Protein AF-A0A8B8CNC5-F1 (afdb_monomer_lite)

InterPro domains:
  IPR049109 Target of Nesh-SH3/FNDC1, C-terminal domain [PF21731] (2-105)
  IPR049109 Target of Nesh-SH3/FNDC1, C-terminal domain [PF21731] (120-248)

Foldseek 3Di:
DADPAQQFGDKDWQDLDQQKIFIFTDNDPPDDTFHEWEAADQCLLVLVVVPFHSVQKDFDQCLCVDDWDWGWYDHDRPDHTDTDTHGHPRNTGTTPMIGRVGGDDADDDDPQLPDVVRFWEQDDAAEDPQFAPADQFGKTKHADPAQQFGIWIWGPSDFQKTAIFTGNDRRHYTYHEFELAPQECLLVLVVLPFHSVQKDGDADLQPFDWDWGWYDHHHPDHIDIGIEGNPPDSGTYGNMMGRVGTPVHPGDYHD

Structure (mmCIF, N/CA/C/O backbone):
data_AF-A0A8B8CNC5-F1
#
_entry.id   AF-A0A8B8CNC5-F1
#
loop_
_atom_site.group_PDB
_atom_site.id
_atom_site.type_symbol
_atom_site.label_atom_id
_atom_site.label_alt_id
_atom_site.label_comp_id
_atom_site.label_asym_id
_atom_site.label_entity_id
_atom_site.label_seq_id
_atom_site.pdbx_PDB_ins_code
_atom_site.Cartn_x
_atom_site.Cartn_y
_atom_site.Cartn_z
_atom_site.occupancy
_atom_site.B_iso_or_equiv
_atom_site.auth_seq_id
_atom_site.auth_comp_id
_atom_site.auth_asym_id
_atom_site.auth_atom_id
_atom_site.pdbx_PDB_model_num
ATOM 1 N N . MET A 1 1 ? 7.746 -14.366 -10.114 1.00 81.44 1 MET A N 1
ATOM 2 C CA . MET A 1 1 ? 8.108 -15.193 -11.298 1.00 81.44 1 MET A CA 1
ATOM 3 C C . MET A 1 1 ? 9.634 -15.259 -11.383 1.00 81.44 1 MET A C 1
ATOM 5 O O . MET A 1 1 ? 10.287 -14.434 -10.748 1.00 81.44 1 MET A O 1
ATOM 9 N N . ARG A 1 2 ? 10.218 -16.256 -12.059 1.00 89.94 2 ARG A N 1
ATOM 10 C CA . ARG A 1 2 ? 11.675 -16.317 -12.262 1.00 89.94 2 ARG A CA 1
ATOM 11 C C . ARG A 1 2 ? 12.020 -15.601 -13.563 1.00 89.94 2 ARG A C 1
ATOM 13 O O . ARG A 1 2 ? 11.346 -15.835 -14.562 1.00 89.94 2 ARG A O 1
ATOM 20 N N . THR A 1 3 ? 13.018 -14.733 -13.542 1.00 92.50 3 THR A N 1
ATOM 21 C CA . THR A 1 3 ? 13.506 -14.065 -14.750 1.00 92.50 3 THR A CA 1
ATOM 22 C C . THR A 1 3 ? 14.587 -14.922 -15.422 1.00 92.50 3 THR A C 1
ATOM 24 O O . THR A 1 3 ? 15.038 -15.932 -14.872 1.00 92.50 3 THR A O 1
ATOM 27 N N . ARG A 1 4 ? 15.011 -14.508 -16.620 1.00 92.88 4 ARG A N 1
ATOM 28 C CA . ARG A 1 4 ? 16.193 -15.057 -17.304 1.00 92.88 4 ARG A CA 1
ATOM 29 C C . ARG A 1 4 ? 17.513 -14.414 -16.857 1.00 92.88 4 ARG A C 1
ATOM 31 O O . ARG A 1 4 ? 18.564 -14.879 -17.280 1.00 92.88 4 ARG A O 1
ATOM 38 N N . PHE A 1 5 ? 17.449 -13.356 -16.050 1.00 94.81 5 PHE A N 1
ATOM 39 C CA . PHE A 1 5 ? 18.589 -12.518 -15.684 1.00 94.81 5 PHE A CA 1
ATOM 40 C C . PHE A 1 5 ? 19.267 -13.063 -14.433 1.00 94.81 5 PHE A C 1
ATOM 42 O O . PHE A 1 5 ? 18.621 -13.310 -13.411 1.00 94.81 5 PHE A O 1
ATOM 49 N N . THR A 1 6 ? 20.575 -13.265 -14.511 1.00 94.00 6 THR A N 1
ATOM 50 C CA . THR A 1 6 ? 21.369 -13.831 -13.418 1.00 94.00 6 THR A CA 1
ATOM 51 C C . THR A 1 6 ? 21.545 -12.849 -12.268 1.00 94.00 6 THR A C 1
ATOM 53 O O . THR A 1 6 ? 21.573 -13.280 -11.114 1.00 94.00 6 THR A O 1
ATOM 56 N N . SER A 1 7 ? 21.596 -11.544 -12.550 1.00 93.69 7 SER A N 1
ATOM 57 C CA . SER A 1 7 ? 21.716 -10.516 -11.512 1.00 93.69 7 SER A CA 1
ATOM 58 C C . SER A 1 7 ? 20.398 -10.233 -10.784 1.00 93.69 7 SER A C 1
ATOM 60 O O . SER A 1 7 ? 20.410 -9.801 -9.633 1.00 93.69 7 SER A O 1
ATOM 62 N N . ALA A 1 8 ? 19.263 -10.520 -11.427 1.00 94.25 8 ALA A N 1
ATOM 63 C CA . ALA A 1 8 ? 17.917 -10.250 -10.927 1.00 94.25 8 ALA A CA 1
ATOM 64 C C . ALA A 1 8 ? 16.957 -11.435 -11.173 1.00 94.25 8 ALA A C 1
ATOM 66 O O . ALA A 1 8 ? 15.970 -11.294 -11.901 1.00 94.25 8 ALA A O 1
ATOM 67 N N . PRO A 1 9 ? 17.215 -12.617 -10.584 1.00 95.69 9 PRO A N 1
ATOM 68 C CA . PRO A 1 9 ? 16.530 -13.871 -10.909 1.00 95.69 9 PRO A CA 1
ATOM 69 C C . PRO A 1 9 ? 15.046 -13.912 -10.535 1.00 95.69 9 PRO A C 1
ATOM 71 O O . PRO A 1 9 ? 14.329 -14.796 -11.011 1.00 95.69 9 PRO A O 1
ATOM 74 N N . PHE A 1 10 ? 14.561 -13.005 -9.687 1.00 96.56 10 PHE A N 1
ATOM 75 C CA . PHE A 1 10 ? 13.168 -12.975 -9.255 1.00 96.56 10 PHE A CA 1
ATOM 76 C C . PHE A 1 10 ? 12.518 -11.637 -9.577 1.00 96.56 10 PHE A C 1
ATOM 78 O O . PHE A 1 10 ? 13.074 -10.581 -9.294 1.00 96.56 10 PHE A O 1
ATOM 85 N N . VAL A 1 11 ? 11.296 -11.704 -10.099 1.00 95.50 11 VAL A N 1
ATOM 86 C CA . VAL A 1 11 ? 10.403 -10.552 -10.238 1.00 95.50 11 VAL A CA 1
ATOM 87 C C . VAL A 1 11 ? 9.282 -10.640 -9.209 1.00 95.50 11 VAL A C 1
ATOM 89 O O . VAL A 1 11 ? 8.647 -11.695 -9.043 1.00 95.50 11 VAL A O 1
ATOM 92 N N . GLY A 1 12 ? 9.062 -9.520 -8.531 1.00 93.19 12 GLY A N 1
ATOM 93 C CA . GLY A 1 12 ? 7.955 -9.269 -7.620 1.00 93.19 12 GLY A CA 1
ATOM 94 C C . GLY A 1 12 ? 7.133 -8.085 -8.116 1.00 93.19 12 GLY A C 1
ATOM 95 O O . GLY A 1 12 ? 7.650 -7.202 -8.799 1.00 93.19 12 GLY A O 1
ATOM 96 N N . VAL A 1 13 ? 5.847 -8.067 -7.780 1.00 92.19 13 VAL A N 1
ATOM 97 C CA . VAL A 1 13 ? 4.977 -6.928 -8.072 1.00 92.19 13 VAL A CA 1
ATOM 98 C C . VAL A 1 13 ? 4.164 -6.548 -6.848 1.00 92.19 13 VAL A C 1
ATOM 100 O O . VAL A 1 13 ? 3.784 -7.411 -6.060 1.00 92.19 13 VAL A O 1
ATOM 103 N N . VAL A 1 14 ? 3.871 -5.259 -6.720 1.00 89.00 14 VAL A N 1
ATOM 104 C CA . VAL A 1 14 ? 2.841 -4.753 -5.808 1.00 89.00 14 VAL A CA 1
ATOM 105 C C . VAL A 1 14 ? 1.678 -4.294 -6.667 1.00 89.00 14 VAL A C 1
ATOM 107 O O . VAL A 1 14 ? 1.844 -3.428 -7.527 1.00 89.00 14 VAL A O 1
ATOM 110 N N . LEU A 1 15 ? 0.511 -4.905 -6.475 1.00 88.00 15 LEU A N 1
ATOM 111 C CA . LEU A 1 15 ? -0.658 -4.602 -7.292 1.00 88.00 15 LEU A CA 1
ATOM 112 C C . LEU A 1 15 ? -1.276 -3.281 -6.838 1.00 88.00 15 LEU A C 1
ATOM 114 O O . LEU A 1 15 ? -1.446 -3.064 -5.647 1.00 88.00 15 LEU A O 1
ATOM 118 N N . CYS A 1 16 ? -1.645 -2.410 -7.770 1.00 83.44 16 CYS A N 1
ATOM 119 C CA . CYS A 1 16 ? -2.633 -1.345 -7.551 1.00 83.44 16 CYS A CA 1
ATOM 120 C C . CYS A 1 16 ? -4.025 -1.832 -7.995 1.00 83.44 16 CYS A C 1
ATOM 122 O O . CYS A 1 16 ? -5.045 -1.471 -7.413 1.00 83.44 16 CYS A O 1
ATOM 124 N N . SER A 1 17 ? -4.042 -2.665 -9.037 1.00 82.69 17 SER A N 1
ATOM 125 C CA . SER A 1 17 ? -5.163 -3.438 -9.566 1.00 82.69 17 SER A CA 1
ATOM 126 C C . SER A 1 17 ? -4.604 -4.671 -10.310 1.00 82.69 17 SER A C 1
ATOM 128 O O . SER A 1 17 ? -3.385 -4.796 -10.455 1.00 82.69 17 SER A O 1
ATOM 130 N N . PRO A 1 18 ? -5.447 -5.572 -10.845 1.00 86.50 18 PRO A N 1
ATOM 131 C CA . PRO A 1 18 ? -4.968 -6.672 -11.688 1.00 86.50 18 PRO A CA 1
ATOM 132 C C . PRO A 1 18 ? -4.236 -6.221 -12.967 1.00 86.50 18 PRO A C 1
ATOM 134 O O . PRO A 1 18 ? -3.394 -6.956 -13.476 1.00 86.50 18 PRO A O 1
ATOM 137 N N . THR A 1 19 ? -4.540 -5.024 -13.492 1.00 91.50 19 THR A N 1
ATOM 138 C CA . THR A 1 19 ? -3.905 -4.438 -14.692 1.00 91.50 19 THR A CA 1
ATOM 139 C C . THR A 1 19 ? -2.720 -3.533 -14.382 1.00 91.50 19 THR A C 1
ATOM 141 O O . THR A 1 19 ? -1.880 -3.343 -15.256 1.00 91.50 19 THR A O 1
ATOM 144 N N . ARG A 1 20 ? -2.687 -2.932 -13.188 1.00 92.38 20 ARG A N 1
ATOM 145 C CA . ARG A 1 20 ? -1.759 -1.862 -12.820 1.00 92.38 20 ARG A CA 1
ATOM 146 C C . ARG A 1 20 ? -0.970 -2.255 -11.594 1.00 92.38 20 ARG A C 1
ATOM 148 O O . ARG A 1 20 ? -1.552 -2.536 -10.549 1.00 92.38 20 ARG A O 1
ATOM 155 N N . TYR A 1 21 ? 0.345 -2.222 -11.693 1.00 93.19 21 TYR A N 1
ATOM 156 C CA . TYR A 1 21 ? 1.213 -2.684 -10.621 1.00 93.19 21 TYR A CA 1
ATOM 157 C C . TYR A 1 21 ? 2.588 -2.036 -10.696 1.00 93.19 21 TYR A C 1
ATOM 159 O O . TYR A 1 21 ? 3.037 -1.574 -11.743 1.00 93.19 21 TYR A O 1
ATOM 167 N N . LYS A 1 22 ? 3.277 -2.015 -9.562 1.00 94.06 22 LYS A N 1
ATOM 168 C CA . LYS A 1 22 ? 4.682 -1.635 -9.482 1.00 94.06 22 LYS A CA 1
ATOM 169 C C . LYS A 1 22 ? 5.547 -2.888 -9.589 1.00 94.06 22 LYS A C 1
ATOM 171 O O . LYS A 1 22 ? 5.262 -3.879 -8.919 1.00 94.06 22 LYS A O 1
ATOM 176 N N . ILE A 1 23 ? 6.584 -2.840 -10.422 1.00 95.50 23 ILE A N 1
ATOM 177 C CA . ILE A 1 23 ? 7.512 -3.953 -10.664 1.00 95.50 23 ILE A CA 1
ATOM 178 C C . ILE A 1 23 ? 8.764 -3.780 -9.801 1.00 95.50 23 ILE A C 1
ATOM 180 O O . ILE A 1 23 ? 9.298 -2.676 -9.682 1.00 95.50 23 ILE A O 1
ATOM 184 N N . PHE A 1 24 ? 9.229 -4.887 -9.227 1.00 96.25 24 PHE A N 1
ATOM 185 C CA . PHE A 1 24 ? 10.448 -4.972 -8.437 1.00 96.25 24 PHE A CA 1
ATOM 186 C C . PHE A 1 24 ? 11.254 -6.216 -8.810 1.00 96.25 24 PHE A C 1
ATOM 188 O O . PHE A 1 24 ? 10.704 -7.230 -9.249 1.00 96.25 24 PHE A O 1
ATOM 195 N N . LEU A 1 25 ? 12.558 -6.162 -8.561 1.00 97.38 25 LEU A N 1
ATOM 196 C CA . LEU A 1 25 ? 13.487 -7.259 -8.812 1.00 97.38 25 LEU A CA 1
ATOM 197 C C . LEU A 1 25 ? 14.212 -7.678 -7.533 1.00 97.38 25 LEU A C 1
ATOM 199 O O . LEU A 1 25 ? 14.431 -6.873 -6.628 1.00 97.38 25 LEU A O 1
ATOM 203 N N . GLY A 1 26 ? 14.571 -8.956 -7.446 1.00 96.00 26 GLY A N 1
ATOM 204 C CA . GLY A 1 26 ? 15.201 -9.542 -6.269 1.00 96.00 26 GLY A CA 1
ATOM 205 C C . GLY A 1 26 ? 16.246 -10.595 -6.622 1.00 96.00 26 GLY A C 1
ATOM 206 O O . GLY A 1 26 ? 16.077 -11.377 -7.560 1.00 96.00 26 GLY A O 1
ATOM 207 N N . ALA A 1 27 ? 17.314 -10.637 -5.822 1.00 94.38 27 ALA A N 1
ATOM 208 C CA . ALA A 1 27 ? 18.374 -11.643 -5.918 1.00 94.38 27 ALA A CA 1
ATOM 209 C C . ALA A 1 27 ? 17.963 -12.997 -5.310 1.00 94.38 27 ALA A C 1
ATOM 211 O O . ALA A 1 27 ? 18.434 -14.051 -5.733 1.00 94.38 27 ALA A O 1
ATOM 212 N N . ASN A 1 28 ? 17.066 -12.984 -4.321 1.00 91.56 28 ASN A N 1
ATOM 213 C CA . ASN A 1 28 ? 16.462 -14.170 -3.717 1.00 91.56 28 ASN A CA 1
ATOM 214 C C . ASN A 1 28 ? 15.018 -13.859 -3.266 1.00 91.56 28 ASN A C 1
ATOM 216 O O . ASN A 1 28 ? 14.579 -12.712 -3.322 1.00 91.56 28 ASN A O 1
ATOM 220 N N . LEU A 1 29 ? 14.284 -14.878 -2.813 1.00 88.62 29 LEU A N 1
ATOM 221 C CA . LEU A 1 29 ? 12.892 -14.733 -2.364 1.00 88.62 29 LEU A CA 1
ATOM 222 C C . LEU A 1 29 ? 12.738 -14.142 -0.951 1.00 88.62 29 LEU A C 1
ATOM 224 O O . LEU A 1 29 ? 11.621 -13.837 -0.550 1.00 88.62 29 LEU A O 1
ATOM 228 N N . THR A 1 30 ? 13.822 -14.026 -0.183 1.00 85.88 30 THR A N 1
ATOM 229 C CA . THR A 1 30 ? 13.785 -13.626 1.236 1.00 85.88 30 THR A CA 1
ATOM 230 C C . THR A 1 30 ? 14.261 -12.198 1.481 1.00 85.88 30 THR A C 1
ATOM 232 O O . THR A 1 30 ? 13.989 -11.635 2.535 1.00 85.88 30 THR A O 1
ATOM 235 N N . ASN A 1 31 ? 15.001 -11.621 0.541 1.00 84.44 31 ASN A N 1
ATOM 236 C CA . ASN A 1 31 ? 15.540 -10.276 0.629 1.00 84.44 31 ASN A CA 1
ATOM 237 C C . ASN A 1 31 ? 14.512 -9.265 0.130 1.00 84.44 31 ASN A C 1
ATOM 239 O O . ASN A 1 31 ? 13.593 -9.585 -0.624 1.00 84.44 31 ASN A O 1
ATOM 243 N N . THR A 1 32 ? 14.731 -8.009 0.503 1.00 89.06 32 THR A N 1
ATOM 244 C CA . THR A 1 32 ? 13.982 -6.880 -0.036 1.00 89.06 32 THR A CA 1
ATOM 245 C C . THR A 1 32 ? 14.141 -6.814 -1.551 1.00 89.06 32 THR A C 1
ATOM 247 O O . THR A 1 32 ? 15.256 -6.757 -2.075 1.00 89.06 32 THR A O 1
ATOM 250 N N . PHE A 1 33 ? 13.010 -6.801 -2.250 1.00 95.00 33 PHE A N 1
ATOM 251 C CA . PHE A 1 33 ? 12.973 -6.535 -3.678 1.00 95.00 33 PHE A CA 1
ATOM 252 C C . PHE A 1 33 ? 13.175 -5.036 -3.906 1.00 95.00 33 PHE A C 1
ATOM 254 O O . PHE A 1 33 ? 12.616 -4.207 -3.188 1.00 95.00 33 PHE A O 1
ATOM 261 N N . LEU A 1 34 ? 13.989 -4.688 -4.896 1.00 96.38 34 LEU A N 1
ATOM 262 C CA . LEU A 1 34 ? 14.345 -3.308 -5.200 1.00 96.38 34 LEU A CA 1
ATOM 263 C C . LEU A 1 34 ? 13.597 -2.817 -6.437 1.00 96.38 34 LEU A C 1
ATOM 265 O O . LEU A 1 34 ? 13.184 -3.600 -7.295 1.00 96.38 34 LEU A O 1
ATOM 269 N N . ASN A 1 35 ? 13.426 -1.500 -6.510 1.00 95.75 35 ASN A N 1
ATOM 270 C CA . ASN A 1 35 ? 12.806 -0.835 -7.651 1.00 95.75 35 ASN A CA 1
ATOM 271 C C . ASN A 1 35 ? 13.620 -1.045 -8.933 1.00 95.75 35 ASN A C 1
ATOM 273 O O . ASN A 1 35 ? 14.806 -1.373 -8.879 1.00 95.75 35 ASN A O 1
ATOM 277 N N . VAL A 1 36 ? 12.966 -0.820 -10.072 1.00 96.12 36 VAL A N 1
ATOM 278 C CA . VAL A 1 36 ? 13.579 -0.878 -11.402 1.00 96.12 36 VAL A CA 1
ATOM 279 C C . VAL A 1 36 ? 13.764 0.526 -11.982 1.00 96.12 36 VAL A C 1
ATOM 281 O O . VAL A 1 36 ? 12.878 1.370 -11.824 1.00 96.12 36 VAL A O 1
ATOM 284 N N . GLY A 1 37 ? 14.914 0.779 -12.610 1.00 95.44 37 GLY A N 1
ATOM 285 C CA . GLY A 1 37 ? 15.261 2.052 -13.245 1.00 95.44 37 GLY A CA 1
ATOM 286 C C . GLY A 1 37 ? 15.733 1.865 -14.686 1.00 95.44 37 GLY A C 1
ATOM 287 O O . GLY A 1 37 ? 16.587 1.024 -14.947 1.00 95.44 37 GLY A O 1
ATOM 288 N N . ASP A 1 38 ? 15.165 2.630 -15.611 1.00 94.75 38 ASP A N 1
ATOM 289 C CA . ASP A 1 38 ? 15.425 2.519 -17.050 1.00 94.75 38 ASP A CA 1
ATOM 290 C C . ASP A 1 38 ? 16.305 3.674 -17.562 1.00 94.75 38 ASP A C 1
ATOM 292 O O . ASP A 1 38 ? 16.134 4.815 -17.123 1.00 94.75 38 ASP A O 1
ATOM 296 N N . GLY A 1 39 ? 17.277 3.374 -18.428 1.00 92.31 39 GLY A N 1
ATOM 297 C CA . GLY A 1 39 ? 18.247 4.354 -18.933 1.00 92.31 39 GLY A CA 1
ATOM 298 C C . GLY A 1 39 ? 17.844 5.041 -20.240 1.00 92.31 39 GLY A C 1
ATOM 299 O O . GLY A 1 39 ? 17.880 6.272 -20.320 1.00 92.31 39 GLY A O 1
ATOM 300 N N . ASP A 1 40 ? 17.465 4.264 -21.258 1.00 89.56 40 ASP A N 1
ATOM 301 C CA . ASP A 1 40 ? 17.283 4.768 -22.628 1.00 89.56 40 ASP A CA 1
ATOM 302 C C . ASP A 1 40 ? 15.819 5.089 -22.976 1.00 89.56 40 ASP A C 1
ATOM 304 O O . ASP A 1 40 ? 15.539 5.893 -23.871 1.00 89.56 40 ASP A O 1
ATOM 308 N N . SER A 1 41 ? 14.875 4.495 -22.252 1.00 89.12 41 SER A N 1
ATOM 309 C CA . SER A 1 41 ? 13.430 4.558 -22.461 1.00 89.12 41 SER A CA 1
ATOM 310 C C . SER A 1 41 ? 12.722 5.184 -21.247 1.00 89.12 41 SER A C 1
ATOM 312 O O . SER A 1 41 ? 13.255 6.082 -20.590 1.00 89.12 41 SER A O 1
ATOM 314 N N . GLN A 1 42 ? 11.458 4.845 -20.991 1.00 88.81 42 GLN A N 1
ATOM 315 C CA . GLN A 1 42 ? 10.774 5.198 -19.740 1.00 88.81 42 GLN A CA 1
ATOM 316 C C . GLN A 1 42 ? 10.421 3.947 -18.916 1.00 88.81 42 GLN A C 1
ATOM 318 O O . GLN A 1 42 ? 9.667 4.042 -17.948 1.00 88.81 42 GLN A O 1
ATOM 323 N N . GLY A 1 43 ? 10.978 2.784 -19.256 1.00 90.38 43 GLY A N 1
ATOM 324 C CA . GLY A 1 43 ? 10.690 1.507 -18.602 1.00 90.38 43 GLY A CA 1
ATOM 325 C C . GLY A 1 43 ? 9.501 0.768 -19.217 1.00 90.38 43 GLY A C 1
ATOM 326 O O . GLY A 1 43 ? 8.874 -0.061 -18.559 1.00 90.38 43 GLY A O 1
ATOM 327 N N . ASP A 1 44 ? 9.152 1.085 -20.463 1.00 92.94 44 ASP A N 1
ATOM 328 C CA . ASP A 1 44 ? 8.228 0.321 -21.303 1.00 92.94 44 ASP A CA 1
ATOM 329 C C . ASP A 1 44 ? 8.718 -1.118 -21.530 1.00 92.94 44 ASP A C 1
ATOM 331 O O . ASP A 1 44 ? 7.927 -2.070 -21.532 1.00 92.94 44 ASP A O 1
ATOM 335 N N . ASP A 1 45 ? 10.032 -1.293 -21.627 1.00 91.81 45 ASP A N 1
ATOM 336 C CA . ASP A 1 45 ? 10.698 -2.577 -21.809 1.00 91.81 45 ASP A CA 1
ATOM 337 C C . ASP A 1 45 ? 10.548 -3.521 -20.592 1.00 91.81 45 ASP A C 1
ATOM 339 O O . ASP A 1 45 ? 10.551 -4.748 -20.753 1.00 91.81 45 ASP A O 1
ATOM 343 N N . PHE A 1 46 ? 10.333 -2.981 -19.384 1.00 95.00 46 PHE A N 1
ATOM 344 C CA . PHE A 1 46 ? 10.115 -3.743 -18.148 1.00 95.00 46 PHE A CA 1
ATOM 345 C C . PHE A 1 46 ? 8.861 -4.600 -18.183 1.00 95.00 46 PHE A C 1
ATOM 347 O O . PHE A 1 46 ? 8.728 -5.533 -17.386 1.00 95.00 46 PHE A O 1
ATOM 354 N N . CYS A 1 47 ? 7.965 -4.361 -19.136 1.00 94.81 47 CYS A N 1
ATOM 355 C CA . CYS A 1 47 ? 6.845 -5.250 -19.371 1.00 94.81 47 CYS A CA 1
ATOM 356 C C . CYS A 1 47 ? 7.271 -6.683 -19.725 1.00 94.81 47 CYS A C 1
ATOM 358 O O . CYS A 1 47 ? 6.527 -7.612 -19.400 1.00 94.81 47 CYS A O 1
ATOM 360 N N . GLU A 1 48 ? 8.491 -6.908 -20.239 1.00 93.94 48 GLU A N 1
ATOM 361 C CA . GLU A 1 48 ? 9.019 -8.268 -20.441 1.00 93.94 48 GLU A CA 1
ATOM 362 C C . GLU A 1 48 ? 9.116 -9.063 -19.125 1.00 93.94 48 GLU A C 1
ATOM 364 O O . GLU A 1 48 ? 8.946 -10.283 -19.115 1.00 93.94 48 GLU A O 1
ATOM 369 N N . LEU A 1 49 ? 9.335 -8.377 -17.995 1.00 95.12 49 LEU A N 1
ATOM 370 C CA . LEU A 1 49 ? 9.545 -9.002 -16.684 1.00 95.12 49 LEU A CA 1
ATOM 371 C C . LEU A 1 49 ? 8.284 -9.694 -16.164 1.00 95.12 49 LEU A C 1
ATOM 373 O O . LEU A 1 49 ? 8.366 -10.597 -15.337 1.00 95.12 49 LEU A O 1
ATOM 377 N N . VAL A 1 50 ? 7.119 -9.277 -16.649 1.00 94.75 50 VAL A N 1
ATOM 378 C CA . VAL A 1 50 ? 5.806 -9.804 -16.259 1.00 94.75 50 VAL A CA 1
ATOM 379 C C . VAL A 1 50 ? 5.117 -10.547 -17.408 1.00 94.75 50 VAL A C 1
ATOM 381 O O . VAL A 1 50 ? 3.949 -10.908 -17.289 1.00 94.75 50 VAL A O 1
ATOM 384 N N . GLY A 1 51 ? 5.836 -10.797 -18.509 1.00 93.12 51 GLY A N 1
ATOM 385 C CA . GLY A 1 51 ? 5.310 -11.467 -19.702 1.00 93.12 51 GLY A CA 1
ATOM 386 C C . GLY A 1 51 ? 4.421 -10.587 -20.589 1.00 93.12 51 GLY A C 1
ATOM 387 O O . GLY A 1 51 ? 3.667 -11.115 -21.403 1.00 93.12 51 GLY A O 1
ATOM 388 N N . GLY A 1 52 ? 4.473 -9.265 -20.415 1.00 93.31 52 GLY A N 1
ATOM 389 C CA . GLY A 1 52 ? 3.818 -8.290 -21.284 1.00 93.31 52 GLY A CA 1
ATOM 390 C C . GLY A 1 52 ? 4.695 -7.854 -22.459 1.00 93.31 52 GLY A C 1
ATOM 391 O O . GLY A 1 52 ? 5.839 -8.282 -22.602 1.00 93.31 52 GLY A O 1
ATOM 392 N N . LEU A 1 53 ? 4.141 -6.978 -23.300 1.00 92.81 53 LEU A N 1
ATOM 393 C CA . LEU A 1 53 ? 4.822 -6.409 -24.468 1.00 92.81 53 LEU A CA 1
ATOM 394 C C . LEU A 1 53 ? 4.986 -4.897 -24.299 1.00 92.81 53 LEU A C 1
ATOM 396 O O . LEU A 1 53 ? 4.057 -4.232 -23.843 1.00 92.81 53 LEU A O 1
ATOM 400 N N . GLU A 1 54 ? 6.124 -4.367 -24.742 1.00 92.31 54 GLU A N 1
ATOM 401 C CA . GLU A 1 54 ? 6.479 -2.938 -24.694 1.00 92.31 54 GLU A CA 1
ATOM 402 C C . GLU A 1 54 ? 5.411 -2.045 -25.345 1.00 92.31 54 GLU A C 1
ATOM 404 O O . GLU A 1 54 ? 4.974 -1.058 -24.766 1.00 92.31 54 GLU A O 1
ATOM 409 N N . MET A 1 55 ? 4.868 -2.457 -26.495 1.00 93.12 55 MET A N 1
ATOM 410 C CA . MET A 1 55 ? 3.816 -1.713 -27.205 1.00 93.12 55 MET A CA 1
ATOM 411 C C . MET A 1 55 ? 2.512 -1.525 -26.407 1.00 93.12 55 MET A C 1
ATOM 413 O O . MET A 1 55 ? 1.680 -0.695 -26.771 1.00 93.12 55 MET A O 1
ATOM 417 N N . ASN A 1 56 ? 2.310 -2.317 -25.351 1.00 94.19 5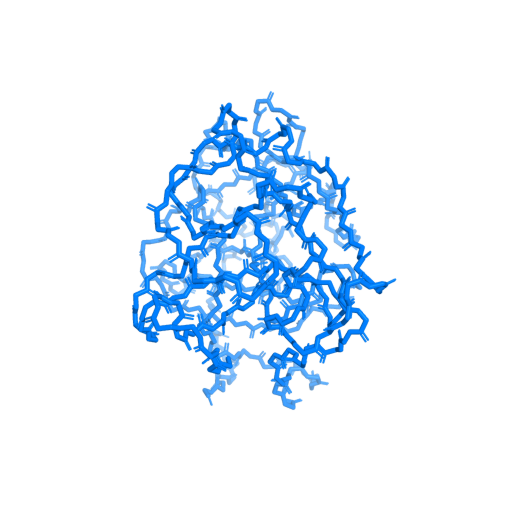6 ASN A N 1
ATOM 418 C CA . ASN A 1 56 ? 1.152 -2.227 -24.464 1.00 94.19 56 ASN A CA 1
ATOM 419 C C . ASN A 1 56 ? 1.468 -1.477 -23.165 1.00 94.19 56 ASN A C 1
ATOM 421 O O . ASN A 1 56 ? 0.568 -1.325 -22.336 1.00 94.19 56 ASN A O 1
ATOM 425 N N . ALA A 1 57 ? 2.719 -1.054 -22.972 1.00 95.62 57 ALA A N 1
ATOM 426 C CA . ALA A 1 57 ? 3.161 -0.394 -21.762 1.00 95.62 57 ALA A CA 1
ATOM 427 C C . ALA A 1 57 ? 2.452 0.952 -21.589 1.00 95.62 57 ALA A C 1
ATOM 429 O O . ALA A 1 57 ? 2.442 1.809 -22.474 1.00 95.62 57 ALA A O 1
ATOM 430 N N . LYS A 1 58 ? 1.873 1.149 -20.408 1.00 96.56 58 LYS A N 1
ATOM 431 C CA . LYS A 1 58 ? 1.430 2.454 -19.924 1.00 96.56 58 LYS A CA 1
ATOM 432 C C . LYS A 1 58 ? 2.044 2.704 -18.563 1.00 96.56 58 LYS A C 1
ATOM 434 O O . LYS A 1 58 ? 2.096 1.811 -17.722 1.00 96.56 58 LYS A O 1
ATOM 439 N N . PHE A 1 59 ? 2.464 3.932 -18.343 1.00 93.88 59 PHE A N 1
ATOM 440 C CA . PHE A 1 59 ? 3.054 4.403 -17.099 1.00 93.88 59 PHE A CA 1
ATOM 441 C C . PHE A 1 59 ? 2.804 5.912 -17.000 1.00 93.88 59 PHE A C 1
ATOM 443 O O . PHE A 1 59 ? 2.488 6.558 -18.004 1.00 93.88 59 PHE A O 1
ATOM 450 N N . PRO A 1 60 ? 2.900 6.490 -15.797 1.00 92.75 60 PRO A N 1
ATOM 451 C CA . PRO A 1 60 ? 2.551 7.889 -15.570 1.00 92.75 60 PRO A CA 1
ATOM 452 C C . PRO A 1 60 ? 3.607 8.885 -16.069 1.00 92.75 60 PRO A C 1
ATOM 454 O O . PRO A 1 60 ? 3.287 10.062 -16.202 1.00 92.75 60 PRO A O 1
ATOM 457 N N . GLY A 1 61 ? 4.848 8.454 -16.322 1.00 89.94 61 GLY A N 1
ATOM 458 C CA . GLY A 1 61 ? 5.946 9.367 -16.661 1.00 89.94 61 GLY A CA 1
ATOM 459 C C . GLY A 1 61 ? 6.360 10.258 -15.483 1.00 89.94 61 GLY A C 1
ATOM 460 O O . GLY A 1 61 ? 6.905 11.338 -15.683 1.00 89.94 61 GLY A O 1
ATOM 461 N N . ASP A 1 62 ? 6.082 9.834 -14.248 1.00 89.69 62 ASP A N 1
ATOM 462 C CA . ASP A 1 62 ? 6.298 10.613 -13.022 1.00 89.69 62 ASP A CA 1
ATOM 463 C C . ASP A 1 62 ? 7.690 10.415 -12.404 1.00 89.69 62 ASP A C 1
ATOM 465 O O . ASP A 1 62 ? 7.940 10.811 -11.263 1.00 89.69 62 ASP A O 1
ATOM 469 N N . TYR A 1 63 ? 8.623 9.852 -13.175 1.00 85.31 63 TYR A N 1
ATOM 470 C CA . TYR A 1 63 ? 9.990 9.559 -12.746 1.00 85.31 63 TYR A CA 1
ATOM 471 C C . TYR A 1 63 ? 10.771 10.794 -12.273 1.00 85.31 63 TYR A C 1
ATOM 473 O O . TYR A 1 63 ? 11.718 10.651 -11.505 1.00 85.31 63 TYR A O 1
ATOM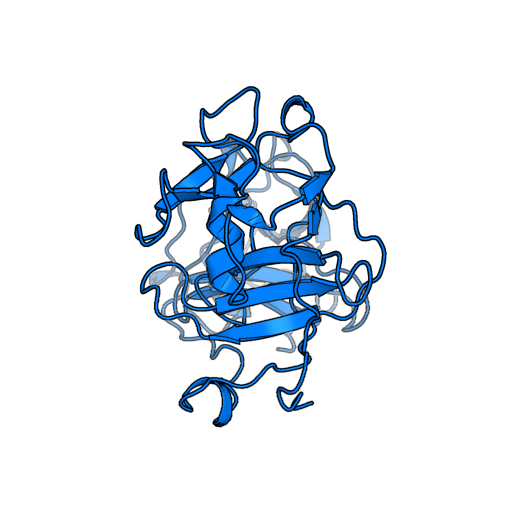 481 N N . THR A 1 64 ? 10.380 12.008 -12.673 1.00 83.31 64 THR A N 1
ATOM 482 C CA . THR A 1 64 ? 10.993 13.260 -12.190 1.00 83.31 64 THR A CA 1
ATOM 483 C C . THR A 1 64 ? 10.698 13.545 -10.719 1.00 83.31 64 THR A C 1
ATOM 485 O O . THR A 1 64 ? 11.428 14.302 -10.087 1.00 83.31 64 THR A O 1
ATOM 488 N N . ASN A 1 65 ? 9.632 12.954 -10.175 1.00 80.62 65 ASN A N 1
ATOM 489 C CA . ASN A 1 65 ? 9.243 13.096 -8.773 1.00 80.62 65 ASN A CA 1
ATOM 490 C C . ASN A 1 65 ? 9.807 11.963 -7.903 1.00 80.62 65 ASN A C 1
ATOM 492 O O . ASN A 1 65 ? 9.671 12.001 -6.678 1.00 80.62 65 ASN A O 1
ATOM 496 N N . ALA A 1 66 ? 10.419 10.943 -8.513 1.00 82.25 66 ALA A N 1
ATOM 497 C CA . ALA A 1 66 ? 11.011 9.838 -7.780 1.00 82.25 66 ALA A CA 1
ATOM 498 C C . ALA A 1 66 ? 12.229 10.333 -6.989 1.00 82.25 66 ALA A C 1
ATOM 500 O O . ALA A 1 66 ? 13.141 10.941 -7.547 1.00 82.25 66 ALA A O 1
ATOM 501 N N . SER A 1 67 ? 12.253 10.053 -5.685 1.00 87.44 67 SER A N 1
ATOM 502 C CA . SER A 1 67 ? 13.445 10.283 -4.863 1.00 87.44 67 SER A CA 1
ATOM 503 C C . SER A 1 67 ? 14.571 9.340 -5.283 1.00 87.44 67 SER A C 1
ATOM 505 O O . SER A 1 67 ? 14.314 8.235 -5.760 1.00 87.44 67 SER A O 1
ATOM 507 N N . GLU A 1 68 ? 15.814 9.775 -5.092 1.00 92.06 68 GLU A N 1
ATOM 508 C CA . GLU A 1 68 ? 16.979 8.931 -5.346 1.00 92.06 68 GLU A CA 1
ATOM 509 C C . GLU A 1 68 ? 16.984 7.716 -4.404 1.00 92.06 68 GLU A C 1
ATOM 511 O O . GLU A 1 68 ? 16.773 7.848 -3.195 1.00 92.06 68 GLU A O 1
ATOM 516 N N . MET A 1 69 ? 17.199 6.523 -4.958 1.00 93.75 69 MET A N 1
ATOM 517 C CA . MET A 1 69 ? 17.191 5.268 -4.207 1.00 93.75 69 MET A CA 1
ATOM 518 C C . MET A 1 69 ? 18.025 4.177 -4.879 1.00 93.75 69 MET A C 1
ATOM 520 O O . MET A 1 69 ? 18.291 4.236 -6.070 1.00 93.75 69 MET A O 1
ATOM 524 N N . THR A 1 70 ? 18.385 3.121 -4.152 1.00 96.12 70 THR A N 1
ATOM 525 C CA . THR A 1 70 ? 19.035 1.945 -4.752 1.00 96.12 70 THR A CA 1
ATOM 526 C C . THR A 1 70 ? 18.019 1.062 -5.485 1.00 96.12 70 THR A C 1
ATOM 528 O O . THR A 1 70 ? 16.976 0.708 -4.927 1.00 96.12 70 THR A O 1
ATOM 531 N N . GLY A 1 71 ? 18.336 0.663 -6.717 1.00 96.62 71 GLY A N 1
ATOM 532 C CA . GLY A 1 71 ? 17.486 -0.185 -7.550 1.00 96.62 71 GLY A CA 1
ATOM 533 C C . GLY A 1 71 ? 18.257 -0.983 -8.596 1.00 96.62 71 GLY A C 1
ATOM 534 O O . GLY A 1 71 ? 19.452 -0.779 -8.791 1.00 96.62 71 GLY A O 1
ATOM 535 N N . TYR A 1 72 ? 17.567 -1.911 -9.254 1.00 97.44 72 TYR A N 1
ATOM 536 C CA . TYR A 1 72 ? 18.081 -2.615 -10.426 1.00 97.44 72 TYR A CA 1
ATOM 537 C C . TYR A 1 72 ? 17.870 -1.752 -11.663 1.00 97.44 72 TYR A C 1
ATOM 539 O O . TYR A 1 72 ? 16.760 -1.287 -11.905 1.00 97.44 72 TYR A O 1
ATOM 547 N N . ALA A 1 73 ? 18.908 -1.566 -12.462 1.00 96.50 73 ALA A N 1
ATOM 548 C CA . ALA A 1 73 ? 18.843 -0.733 -13.646 1.00 96.50 73 ALA A CA 1
ATOM 549 C C . ALA A 1 73 ? 19.600 -1.331 -14.829 1.00 96.50 73 ALA A C 1
ATOM 551 O O . ALA A 1 73 ? 20.556 -2.090 -14.648 1.00 96.50 73 ALA A O 1
ATOM 552 N N . ARG A 1 74 ? 19.139 -0.995 -16.033 1.00 95.75 74 ARG A N 1
ATOM 553 C CA . ARG A 1 74 ? 19.741 -1.368 -17.319 1.00 95.75 74 ARG A CA 1
ATOM 554 C C . ARG A 1 74 ? 19.325 -0.362 -18.390 1.00 95.75 74 ARG A C 1
ATOM 556 O O . ARG A 1 74 ? 18.298 0.298 -18.224 1.00 95.75 74 ARG A O 1
ATOM 563 N N . ASN A 1 75 ? 20.099 -0.255 -19.468 1.00 93.56 75 ASN A N 1
ATOM 564 C CA . ASN A 1 75 ? 19.809 0.711 -20.527 1.00 93.56 75 ASN A CA 1
ATOM 565 C C . ASN A 1 75 ? 18.785 0.164 -21.513 1.00 93.56 75 ASN A C 1
ATOM 567 O O . ASN A 1 75 ? 17.816 0.851 -21.815 1.00 93.56 75 ASN A O 1
ATOM 571 N N . THR A 1 76 ? 18.989 -1.072 -21.980 1.00 91.19 76 THR A N 1
ATOM 572 C CA . THR A 1 76 ? 18.170 -1.647 -23.052 1.00 91.19 76 THR A CA 1
ATOM 573 C C . THR A 1 76 ? 17.527 -2.981 -22.679 1.00 91.19 76 THR A C 1
ATOM 575 O O . THR A 1 76 ? 17.982 -3.718 -21.795 1.00 91.19 76 THR A O 1
ATOM 578 N N . GLN A 1 77 ? 16.442 -3.308 -23.387 1.00 91.50 77 GLN A N 1
ATOM 579 C CA . GLN A 1 77 ? 15.713 -4.557 -23.210 1.00 91.50 77 GLN A CA 1
ATOM 580 C C . GLN A 1 77 ? 16.629 -5.776 -23.383 1.00 91.50 77 GLN A C 1
ATOM 582 O O . GLN A 1 77 ? 17.378 -5.899 -24.350 1.00 91.50 77 GLN A O 1
ATOM 587 N N . GLY A 1 78 ? 16.515 -6.737 -22.468 1.00 89.25 78 GLY A N 1
ATOM 588 C CA . GLY A 1 78 ? 17.290 -7.976 -22.502 1.00 89.25 78 GLY A CA 1
ATOM 589 C C . GLY A 1 78 ? 18.717 -7.892 -21.954 1.00 89.25 78 GLY A C 1
ATOM 590 O O . GLY A 1 78 ? 19.350 -8.942 -21.838 1.00 89.25 78 GLY A O 1
ATOM 591 N N . GLU A 1 79 ? 19.206 -6.715 -21.559 1.00 94.25 79 GLU A N 1
ATOM 592 C CA . GLU A 1 79 ? 20.458 -6.604 -20.803 1.00 94.25 79 GLU A CA 1
ATOM 593 C C . GLU A 1 79 ? 20.314 -7.147 -19.373 1.00 94.25 79 GLU A C 1
ATOM 595 O O . GLU A 1 79 ? 19.227 -7.145 -18.783 1.00 94.25 79 GLU A O 1
ATOM 600 N N . GLU A 1 80 ? 21.439 -7.599 -18.809 1.00 96.12 80 GLU A N 1
ATOM 601 C CA . GLU A 1 80 ? 21.546 -7.890 -17.37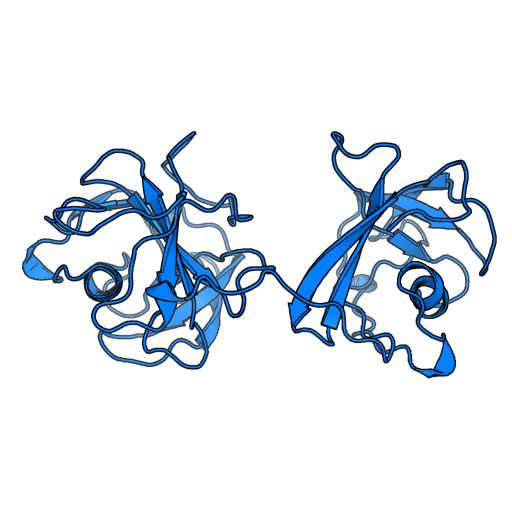8 1.00 96.12 80 GLU A CA 1
ATOM 602 C C . GLU A 1 80 ? 21.397 -6.605 -16.561 1.00 96.12 80 GLU A C 1
ATOM 604 O O . GLU A 1 80 ? 21.868 -5.533 -16.943 1.00 96.12 80 GLU A O 1
ATOM 609 N N . PHE A 1 81 ? 20.772 -6.727 -15.394 1.00 96.94 81 PHE A N 1
ATOM 610 C CA . PHE A 1 81 ? 20.588 -5.592 -14.500 1.00 96.94 81 PHE A CA 1
ATOM 611 C C . PHE A 1 81 ? 21.834 -5.351 -13.647 1.00 96.94 81 PHE A C 1
ATOM 613 O O . PHE A 1 81 ? 22.501 -6.290 -13.211 1.00 96.94 81 PHE A O 1
ATOM 620 N N . SER A 1 82 ? 22.094 -4.088 -13.330 1.00 97.00 82 SER A N 1
ATOM 621 C CA . SER A 1 82 ? 23.076 -3.663 -12.333 1.00 97.00 82 SER A CA 1
ATOM 622 C C . SER A 1 82 ? 22.374 -2.995 -11.156 1.00 97.00 82 SER A C 1
ATOM 624 O O . SER A 1 82 ? 21.368 -2.317 -11.339 1.00 97.00 82 SER A O 1
ATOM 626 N N . ILE A 1 83 ? 22.894 -3.164 -9.940 1.00 96.56 83 ILE A N 1
ATOM 627 C CA . ILE A 1 83 ? 22.387 -2.427 -8.775 1.00 96.56 83 ILE A CA 1
ATOM 628 C C . ILE A 1 83 ? 23.037 -1.043 -8.766 1.00 96.56 83 ILE A C 1
ATOM 630 O O . ILE A 1 83 ? 24.251 -0.934 -8.597 1.00 96.56 83 ILE A O 1
ATOM 634 N N . LEU A 1 84 ? 22.233 -0.000 -8.955 1.00 95.75 84 LEU A N 1
ATOM 635 C CA . LEU A 1 84 ? 22.667 1.389 -9.101 1.00 95.75 84 LEU A CA 1
ATOM 636 C C . LEU A 1 84 ? 21.771 2.329 -8.283 1.00 95.75 84 LEU A C 1
ATOM 638 O O . LEU A 1 84 ? 20.741 1.923 -7.739 1.00 95.75 84 LEU A O 1
ATOM 642 N N . SER A 1 85 ? 22.176 3.595 -8.190 1.00 95.25 85 SER A N 1
ATOM 643 C CA . SER A 1 85 ? 21.272 4.662 -7.757 1.00 95.25 85 SER A CA 1
ATOM 644 C C . SER A 1 85 ? 20.292 4.967 -8.891 1.00 95.25 85 SER A C 1
ATOM 646 O O . SER A 1 85 ? 20.732 5.134 -10.025 1.00 95.25 85 SER A O 1
ATOM 648 N N . ILE A 1 86 ? 18.992 5.009 -8.603 1.00 94.69 86 ILE A N 1
ATOM 649 C CA . ILE A 1 86 ? 17.903 5.268 -9.550 1.00 94.69 86 ILE A CA 1
ATOM 650 C C . ILE A 1 86 ? 16.981 6.384 -9.044 1.00 94.69 86 ILE A C 1
ATOM 652 O O . ILE A 1 86 ? 16.951 6.667 -7.847 1.00 94.69 86 ILE A O 1
ATOM 656 N N . GLY A 1 87 ? 16.192 6.997 -9.931 1.00 90.62 87 GLY A N 1
ATOM 657 C CA . GLY A 1 87 ? 15.361 8.157 -9.588 1.00 90.62 87 GLY A CA 1
ATOM 658 C C . GLY A 1 87 ? 16.188 9.428 -9.360 1.00 90.62 87 GLY A C 1
ATOM 659 O O . GLY A 1 87 ? 17.403 9.446 -9.575 1.00 90.62 87 GLY A O 1
ATOM 660 N N . GLY A 1 88 ? 15.544 10.520 -8.950 1.00 86.69 88 GLY A N 1
ATOM 661 C CA . GLY A 1 88 ? 16.199 11.810 -8.728 1.00 86.69 88 GLY A CA 1
ATOM 662 C C . GLY A 1 88 ? 17.005 12.283 -9.944 1.00 86.69 88 GLY A C 1
ATOM 663 O O . GLY A 1 88 ? 16.495 12.336 -11.062 1.00 86.69 88 GLY A O 1
ATOM 664 N N . PHE A 1 89 ? 18.286 12.599 -9.727 1.00 83.69 89 PHE A N 1
ATOM 665 C CA . PHE A 1 89 ? 19.224 13.042 -10.770 1.00 83.69 89 PHE A CA 1
ATOM 666 C C . PHE A 1 89 ? 20.129 11.918 -11.307 1.00 83.69 89 PHE A C 1
ATOM 668 O O . PHE A 1 89 ? 21.117 12.199 -11.979 1.00 83.69 89 PHE A O 1
ATOM 675 N N . SER A 1 90 ? 19.817 10.651 -11.016 1.00 88.38 90 SER A N 1
ATOM 676 C CA . SER A 1 90 ? 20.675 9.504 -11.363 1.00 88.38 90 SER A CA 1
ATOM 677 C C . SER A 1 90 ? 20.750 9.181 -12.861 1.00 88.38 90 SER A C 1
ATOM 679 O O . SER A 1 90 ? 21.606 8.405 -13.276 1.00 88.38 90 SER A O 1
ATOM 681 N N . GLY A 1 91 ? 19.841 9.733 -13.668 1.00 89.19 91 GLY A N 1
ATOM 682 C CA . GLY A 1 91 ? 19.672 9.372 -15.078 1.00 89.19 91 GLY A CA 1
ATOM 683 C C . GLY A 1 91 ? 18.810 8.125 -15.307 1.00 89.19 91 GLY A C 1
ATOM 684 O O . GLY A 1 91 ? 18.332 7.946 -16.421 1.00 89.19 91 GLY A O 1
ATOM 685 N N . TRP A 1 92 ? 18.524 7.327 -14.270 1.00 93.94 92 TRP A N 1
ATOM 686 C CA . TRP A 1 92 ? 17.686 6.128 -14.365 1.00 93.94 92 TRP A CA 1
ATOM 687 C C . TRP A 1 92 ? 16.239 6.424 -13.972 1.00 93.94 92 TRP A C 1
ATOM 689 O O . TRP A 1 92 ? 15.939 6.786 -12.828 1.00 93.94 92 TRP A O 1
ATOM 699 N N . ARG A 1 93 ? 15.318 6.252 -14.915 1.00 93.00 93 ARG A N 1
ATOM 700 C CA . ARG A 1 93 ? 13.905 6.610 -14.780 1.00 93.00 93 ARG A CA 1
ATOM 701 C C . ARG A 1 93 ? 13.128 5.510 -14.069 1.00 93.00 93 ARG A C 1
ATOM 703 O O . ARG A 1 93 ? 13.121 4.361 -14.494 1.00 93.00 93 ARG A O 1
ATOM 710 N N . CYS A 1 94 ? 12.450 5.876 -12.985 1.00 92.88 94 CYS A N 1
ATOM 711 C CA . CYS A 1 94 ? 11.660 4.967 -12.158 1.00 92.88 94 CYS A CA 1
ATOM 712 C C . CYS A 1 94 ? 10.229 5.502 -12.028 1.00 92.88 94 CYS A C 1
ATOM 714 O O . CYS A 1 94 ? 9.997 6.472 -11.312 1.00 92.88 94 CYS A O 1
ATOM 716 N N . ASN A 1 95 ? 9.272 4.874 -12.714 1.00 93.12 95 ASN A N 1
ATOM 717 C CA . ASN A 1 95 ? 7.858 5.267 -12.675 1.00 93.12 95 ASN A CA 1
ATOM 718 C C . ASN A 1 95 ? 7.109 4.644 -11.494 1.00 93.12 95 ASN A C 1
ATOM 720 O O . ASN A 1 95 ? 7.417 3.519 -11.097 1.00 93.12 95 ASN A O 1
ATOM 724 N N . SER A 1 96 ? 6.089 5.314 -10.954 1.00 90.94 96 SER A N 1
ATOM 725 C CA . SER A 1 96 ? 5.328 4.818 -9.793 1.00 90.94 96 SER A CA 1
ATOM 726 C C . SER A 1 96 ? 4.456 3.581 -10.063 1.00 90.94 96 SER A C 1
ATOM 728 O O . SER A 1 96 ? 4.170 2.832 -9.128 1.00 90.94 96 SER A O 1
ATOM 730 N N . TRP A 1 97 ? 4.073 3.310 -11.314 1.00 94.06 97 TRP A N 1
ATOM 731 C CA . TRP A 1 97 ? 3.339 2.103 -11.717 1.00 94.06 97 TRP A CA 1
ATOM 732 C C . TRP A 1 97 ? 3.495 1.810 -13.214 1.00 94.06 97 TRP A C 1
ATOM 734 O O . TRP A 1 97 ? 3.867 2.687 -13.991 1.00 94.06 97 TRP A O 1
ATOM 744 N N . TYR A 1 98 ? 3.153 0.579 -13.600 1.00 96.06 98 TYR A N 1
ATOM 745 C CA . TYR A 1 98 ? 3.122 0.089 -14.977 1.00 96.06 98 TYR A CA 1
ATOM 746 C C . TYR A 1 98 ? 1.802 -0.653 -15.253 1.00 96.06 98 TYR A C 1
ATOM 748 O O . TYR A 1 98 ? 1.251 -1.314 -14.370 1.00 96.06 98 TYR A O 1
ATOM 756 N N . GLU A 1 99 ? 1.300 -0.566 -16.482 1.00 96.88 99 GLU A N 1
ATOM 757 C CA . GLU A 1 99 ? 0.299 -1.467 -17.062 1.00 96.88 99 GLU A CA 1
ATOM 758 C C . GLU A 1 99 ? 0.913 -2.092 -18.315 1.00 96.88 99 GLU A C 1
ATOM 760 O O . GLU A 1 99 ? 1.267 -1.369 -19.239 1.00 96.88 99 GLU A O 1
ATOM 765 N N . CYS A 1 100 ? 1.042 -3.420 -18.366 1.00 96.56 100 CYS A N 1
ATOM 766 C CA . CYS A 1 100 ? 1.758 -4.105 -19.456 1.00 96.56 100 CYS A CA 1
ATOM 767 C C . CYS A 1 100 ? 0.859 -4.923 -20.389 1.00 96.56 100 CYS A C 1
ATOM 769 O O . CYS A 1 100 ? 1.328 -5.813 -21.100 1.00 96.56 100 CYS A O 1
ATOM 771 N N . GLY A 1 101 ? -0.455 -4.687 -20.339 1.00 94.06 101 GLY A N 1
ATOM 772 C CA . GLY A 1 101 ? -1.440 -5.470 -21.091 1.00 94.06 101 GLY A CA 1
ATOM 773 C C . GLY A 1 101 ? -1.631 -6.908 -20.589 1.00 94.06 101 GLY A C 1
ATOM 774 O O . GLY A 1 101 ? -2.322 -7.685 -21.240 1.00 94.06 101 GLY A O 1
ATOM 775 N N . VAL A 1 102 ? -1.056 -7.263 -19.436 1.00 94.56 102 VAL A N 1
ATOM 776 C CA . VAL A 1 102 ? -1.248 -8.561 -18.774 1.00 94.56 102 VAL A CA 1
ATOM 777 C C . VAL A 1 102 ? -1.971 -8.381 -17.444 1.00 94.56 102 VAL A C 1
ATOM 779 O O . VAL A 1 102 ? -1.862 -7.344 -16.791 1.00 94.56 102 VAL A O 1
ATOM 782 N N . GLN A 1 103 ? -2.759 -9.382 -17.059 1.00 92.19 103 GLN A N 1
ATOM 783 C CA . GLN A 1 103 ? -3.394 -9.436 -15.745 1.00 92.19 103 GLN A CA 1
ATOM 784 C C . GLN A 1 103 ? -2.530 -10.244 -14.797 1.00 92.19 103 GLN A C 1
ATOM 786 O O . GLN A 1 103 ? -2.291 -11.425 -15.046 1.00 92.19 103 GLN A O 1
ATOM 791 N N . ILE A 1 104 ? -2.101 -9.627 -13.700 1.00 88.75 104 ILE A N 1
ATOM 792 C CA . ILE A 1 104 ? -1.455 -10.359 -12.617 1.00 88.75 104 ILE A CA 1
ATOM 793 C C . ILE A 1 104 ? -2.532 -10.671 -11.576 1.00 88.75 104 ILE A C 1
ATOM 795 O O . ILE A 1 104 ? -3.101 -9.741 -10.996 1.00 88.75 104 ILE A O 1
ATOM 799 N N . PRO A 1 105 ? -2.860 -11.958 -11.351 1.00 84.25 105 PRO A N 1
ATOM 800 C CA . PRO A 1 105 ? -3.851 -12.318 -10.354 1.00 84.25 105 PRO A CA 1
ATOM 801 C C . PRO A 1 105 ? -3.360 -11.882 -8.973 1.00 84.25 105 PRO A C 1
ATOM 803 O O . PRO A 1 105 ? -2.230 -12.171 -8.577 1.00 84.25 105 PRO A O 1
ATOM 806 N N . GLY A 1 106 ? -4.220 -11.167 -8.250 1.00 76.69 106 GLY A N 1
ATOM 807 C CA . GLY A 1 106 ? -3.984 -10.847 -6.849 1.00 76.69 106 GLY A CA 1
ATOM 808 C C . GLY A 1 106 ? -4.219 -12.046 -5.933 1.00 76.69 106 GLY A C 1
ATOM 809 O O . GLY A 1 106 ? -4.601 -13.128 -6.393 1.00 76.69 106 GLY A O 1
ATOM 810 N N . PRO A 1 107 ? -4.022 -11.857 -4.620 1.00 78.06 107 PRO A N 1
ATOM 811 C CA . PRO A 1 107 ? -4.422 -12.843 -3.630 1.00 78.06 107 PRO A CA 1
ATOM 812 C C . PRO A 1 107 ? -5.885 -13.236 -3.814 1.00 78.06 107 PRO A C 1
ATOM 814 O O . PRO A 1 107 ? -6.747 -12.377 -4.011 1.00 78.06 107 PRO A O 1
ATOM 817 N N . THR A 1 108 ? -6.167 -14.536 -3.747 1.00 81.19 108 THR A N 1
ATOM 818 C CA . THR A 1 108 ? -7.548 -15.018 -3.763 1.00 81.19 108 THR A CA 1
ATOM 819 C C . THR A 1 108 ? -8.228 -14.607 -2.462 1.00 81.19 108 THR A C 1
ATOM 821 O O . THR A 1 108 ? -7.706 -14.874 -1.382 1.00 81.19 108 THR A O 1
ATOM 824 N N . GLU A 1 109 ? -9.384 -13.955 -2.565 1.00 84.88 109 GLU A N 1
ATOM 825 C CA . GLU A 1 109 ? -10.192 -13.605 -1.399 1.00 84.88 109 GLU A CA 1
ATOM 826 C C . GLU A 1 109 ? -10.716 -14.891 -0.726 1.00 84.88 109 GLU A C 1
ATOM 828 O O . GLU A 1 109 ? -11.345 -15.714 -1.401 1.00 84.88 109 GLU A O 1
ATOM 833 N N . PRO A 1 110 ? -10.493 -15.093 0.586 1.00 85.38 110 PRO A N 1
ATOM 834 C CA . PRO A 1 110 ? -11.096 -16.202 1.314 1.00 85.38 110 PRO A CA 1
ATOM 835 C C . PRO A 1 110 ? -12.624 -16.145 1.246 1.00 85.38 110 PRO A C 1
ATOM 837 O O . PRO A 1 110 ? -13.221 -15.094 1.469 1.00 85.38 110 PRO A O 1
ATOM 840 N N . VAL A 1 111 ? -13.276 -17.292 1.026 1.00 85.56 111 VAL A N 1
ATOM 841 C CA . VAL A 1 111 ? -14.746 -17.390 0.877 1.00 85.56 111 VAL A CA 1
ATOM 842 C C . VAL A 1 111 ? -15.498 -16.726 2.040 1.00 85.56 111 VAL A C 1
ATOM 844 O O . VAL A 1 111 ? -16.539 -16.105 1.839 1.00 85.56 111 VAL A O 1
ATOM 847 N N . CYS A 1 112 ? -14.951 -16.800 3.256 1.00 85.69 112 CYS A N 1
ATOM 848 C CA . CYS A 1 112 ? -15.572 -16.219 4.444 1.00 85.69 112 CYS A CA 1
ATOM 849 C C . CYS A 1 112 ? -15.582 -14.679 4.466 1.00 85.69 112 CYS A C 1
ATOM 851 O O . CYS A 1 112 ? -16.382 -14.095 5.196 1.00 85.69 112 CYS A O 1
ATOM 853 N N . MET A 1 113 ? -14.744 -14.000 3.673 1.00 88.50 113 MET A N 1
ATOM 854 C CA . MET A 1 113 ? -14.759 -12.534 3.578 1.00 88.50 113 MET A CA 1
ATOM 855 C C . MET A 1 113 ? -16.007 -12.016 2.857 1.00 88.50 113 MET A C 1
ATOM 857 O O . MET A 1 113 ? -16.443 -10.899 3.118 1.00 88.50 113 MET A O 1
ATOM 861 N N . SER A 1 114 ? -16.610 -12.839 1.998 1.00 84.38 114 SER A N 1
ATOM 862 C CA . SER A 1 114 ? -17.876 -12.543 1.323 1.00 84.38 114 SER A CA 1
ATOM 863 C C . SER A 1 114 ? -19.108 -13.061 2.089 1.00 84.38 114 SER A C 1
ATOM 865 O O . SER A 1 114 ? -20.230 -12.911 1.609 1.00 84.38 114 SER A O 1
ATOM 867 N N . ALA A 1 115 ? -18.930 -13.661 3.274 1.00 83.94 115 ALA A N 1
ATOM 868 C CA . ALA A 1 115 ? -20.034 -14.072 4.142 1.00 83.94 115 ALA A CA 1
ATOM 869 C C . ALA A 1 115 ? -20.641 -12.878 4.904 1.00 83.94 115 ALA A C 1
ATOM 871 O O . ALA A 1 115 ? -20.054 -11.800 4.984 1.00 83.94 115 ALA A O 1
ATOM 872 N N . THR A 1 116 ? -21.831 -13.064 5.482 1.00 80.44 116 THR A N 1
ATOM 873 C CA . THR A 1 116 ? -22.473 -12.079 6.366 1.00 80.44 116 THR A CA 1
ATOM 874 C C . THR A 1 116 ? -22.751 -12.719 7.734 1.00 80.44 116 THR A C 1
ATOM 876 O O . THR A 1 116 ? -23.562 -13.644 7.792 1.00 80.44 116 THR A O 1
ATOM 879 N N . PRO A 1 117 ? -22.117 -12.251 8.827 1.00 77.88 117 PRO A N 1
ATOM 880 C CA . PRO A 1 117 ? -21.046 -11.249 8.857 1.00 77.88 117 PRO A CA 1
ATOM 881 C C . PRO A 1 117 ? -19.740 -11.774 8.230 1.00 77.88 117 PRO A C 1
ATOM 883 O O . PRO A 1 117 ? -19.499 -12.981 8.192 1.00 77.88 117 PRO A O 1
ATOM 886 N N . SER A 1 118 ? -18.898 -10.868 7.729 1.00 83.81 118 SER A N 1
ATOM 887 C CA . SER A 1 118 ? -17.590 -11.228 7.165 1.00 83.81 118 SER A CA 1
ATOM 888 C C . SER A 1 118 ? -16.647 -11.742 8.256 1.00 83.81 118 SER A C 1
ATOM 890 O O . SER A 1 118 ? -16.647 -11.206 9.365 1.00 83.81 118 SER A O 1
ATOM 892 N N . CYS A 1 119 ? -15.788 -12.711 7.936 1.00 87.69 119 CYS A N 1
ATOM 893 C CA . CYS A 1 119 ? -14.745 -13.186 8.853 1.00 87.69 119 CYS A CA 1
ATOM 894 C C . CYS A 1 119 ? -13.579 -12.193 9.009 1.00 87.69 119 CYS A C 1
ATOM 896 O O . CYS A 1 119 ? -13.328 -11.353 8.140 1.00 87.69 119 CYS A O 1
ATOM 898 N N . TRP A 1 120 ? -12.812 -12.371 10.088 1.00 91.12 120 TRP A N 1
ATOM 899 C CA . TRP A 1 120 ? -11.431 -11.899 10.157 1.00 91.12 120 TRP A CA 1
ATOM 900 C C . TRP A 1 120 ? -10.503 -12.962 9.570 1.00 91.12 120 TRP A C 1
ATOM 902 O O . TRP A 1 120 ? -10.618 -14.142 9.899 1.00 91.12 120 TRP A O 1
ATOM 912 N N . TYR A 1 121 ? -9.564 -12.541 8.731 1.00 90.69 121 TYR A N 1
ATOM 913 C CA . TYR A 1 121 ? -8.556 -13.408 8.133 1.00 90.69 121 TYR A CA 1
ATOM 914 C C . TYR A 1 121 ? -7.159 -12.981 8.579 1.00 90.69 121 TYR A C 1
ATOM 916 O O . TYR A 1 121 ? -6.794 -11.813 8.434 1.00 90.69 121 TYR A O 1
ATOM 924 N N . ALA A 1 122 ? -6.377 -13.904 9.131 1.00 87.94 122 ALA A N 1
ATOM 925 C CA . ALA A 1 122 ? -4.990 -13.645 9.487 1.00 87.94 122 ALA A CA 1
ATOM 926 C C . ALA A 1 122 ? -4.143 -13.603 8.213 1.00 87.94 122 ALA A C 1
ATOM 928 O O . ALA A 1 122 ? -3.881 -14.631 7.596 1.00 87.94 122 ALA A O 1
ATOM 929 N N . TYR A 1 123 ? -3.728 -12.403 7.804 1.00 83.25 123 TYR A N 1
ATOM 930 C CA . TYR A 1 123 ? -3.076 -12.214 6.513 1.00 83.25 123 TYR A CA 1
ATOM 931 C C . TYR A 1 123 ? -1.903 -11.245 6.608 1.00 83.25 123 TYR A C 1
ATOM 933 O O . TYR A 1 123 ? -2.047 -10.109 7.064 1.00 83.25 123 TYR A O 1
ATOM 941 N N . ASN A 1 124 ? -0.734 -11.699 6.155 1.00 82.62 124 ASN A N 1
ATOM 942 C CA . ASN A 1 124 ? 0.481 -10.891 6.119 1.00 82.62 124 ASN A CA 1
ATOM 943 C C . ASN A 1 124 ? 0.438 -9.949 4.913 1.00 82.62 124 ASN A C 1
ATOM 945 O O . ASN A 1 124 ? 0.935 -10.272 3.836 1.00 82.62 124 ASN A O 1
ATOM 949 N N . VAL A 1 125 ? -0.175 -8.786 5.111 1.00 87.38 125 VAL A N 1
ATOM 950 C CA . VAL A 1 125 ? -0.249 -7.709 4.118 1.00 87.38 125 VAL A CA 1
ATOM 951 C C . VAL A 1 125 ? 0.832 -6.661 4.348 1.00 87.38 125 VAL A C 1
ATOM 953 O O . VAL A 1 125 ? 1.338 -6.490 5.457 1.00 87.38 125 VAL A O 1
ATOM 956 N N . SER A 1 126 ? 1.167 -5.924 3.291 1.00 88.81 126 SER A N 1
ATOM 957 C CA . SER A 1 126 ? 1.994 -4.726 3.414 1.00 88.81 126 SER A CA 1
ATOM 958 C C . SER A 1 126 ? 1.163 -3.591 4.013 1.00 88.81 126 SER A C 1
ATOM 960 O O . SER A 1 126 ? 0.081 -3.290 3.512 1.00 88.81 126 SER A O 1
ATOM 962 N N . LEU A 1 127 ? 1.666 -2.965 5.075 1.00 92.69 127 LEU A N 1
ATOM 963 C CA . LEU A 1 127 ? 1.053 -1.803 5.719 1.00 92.69 127 LEU A CA 1
ATOM 964 C C . LEU A 1 127 ? 1.918 -0.563 5.473 1.00 92.69 127 LEU A C 1
ATOM 966 O O . LEU A 1 127 ? 3.143 -0.660 5.376 1.00 92.69 127 LEU A O 1
ATOM 970 N N . ASP A 1 128 ? 1.300 0.609 5.393 1.00 92.75 128 ASP A N 1
ATOM 971 C CA . ASP A 1 128 ? 2.016 1.881 5.449 1.00 92.75 128 ASP A CA 1
ATOM 972 C C . ASP A 1 128 ? 2.552 2.133 6.870 1.00 92.75 128 ASP A C 1
ATOM 974 O O . ASP A 1 128 ? 1.818 2.491 7.792 1.00 92.75 128 ASP A O 1
ATOM 978 N N . SER A 1 129 ? 3.862 1.952 7.044 1.00 89.31 129 SER A N 1
ATOM 979 C CA . SER A 1 129 ? 4.554 2.109 8.324 1.00 89.31 129 SER A CA 1
ATOM 980 C C . SER A 1 129 ? 4.988 3.546 8.631 1.00 89.31 129 SER A C 1
ATOM 982 O O . SER A 1 129 ? 5.752 3.749 9.573 1.00 89.31 129 SER A O 1
ATOM 984 N N . SER A 1 130 ? 4.549 4.543 7.855 1.00 90.31 130 SER A N 1
ATOM 985 C CA . SER A 1 130 ? 4.947 5.949 8.036 1.00 90.31 130 SER A CA 1
ATOM 986 C C . SER A 1 130 ? 4.579 6.524 9.408 1.00 90.31 130 SER A C 1
ATOM 988 O O . SER A 1 130 ? 5.294 7.383 9.922 1.00 90.31 130 SER A O 1
ATOM 990 N N . PHE A 1 131 ? 3.487 6.052 10.018 1.00 89.75 131 PHE A N 1
ATOM 991 C CA . PHE A 1 131 ? 3.038 6.501 11.336 1.00 89.75 131 PHE A CA 1
ATOM 992 C C . PHE A 1 131 ? 2.143 5.451 12.008 1.00 89.75 131 PHE A C 1
ATOM 994 O O . PHE A 1 131 ? 0.916 5.460 11.889 1.00 89.75 131 PHE A O 1
ATOM 1001 N N . SER A 1 132 ? 2.775 4.528 12.730 1.00 87.06 132 SER A N 1
ATOM 1002 C CA . SER A 1 132 ? 2.094 3.510 13.534 1.00 87.06 132 SER A CA 1
ATOM 1003 C C . SER A 1 132 ? 2.662 3.496 14.948 1.00 87.06 132 SER A C 1
ATOM 1005 O O . SER A 1 132 ? 3.871 3.592 15.145 1.00 87.06 132 SER A O 1
ATOM 1007 N N . GLY A 1 133 ? 1.779 3.382 15.938 1.00 86.94 133 GLY A N 1
ATOM 1008 C CA . GLY A 1 133 ? 2.140 3.141 17.335 1.00 86.94 133 GLY A CA 1
ATOM 1009 C C . GLY A 1 133 ? 2.242 1.652 17.675 1.00 86.94 133 GLY A C 1
ATOM 1010 O O . GLY A 1 133 ? 2.505 1.314 18.829 1.00 86.94 133 GLY A O 1
ATOM 1011 N N . CYS A 1 134 ? 2.009 0.766 16.699 1.00 87.38 134 CYS A N 1
ATOM 1012 C CA . CYS A 1 134 ? 2.067 -0.683 16.862 1.00 87.38 134 CYS A CA 1
ATOM 1013 C C . CYS A 1 134 ? 3.330 -1.239 16.188 1.00 87.38 134 CYS A C 1
ATOM 1015 O O . CYS A 1 134 ? 3.484 -1.153 14.973 1.00 87.38 134 CYS A O 1
ATOM 1017 N N . ASN A 1 135 ? 4.223 -1.854 16.970 1.00 77.56 135 ASN A N 1
ATOM 1018 C CA . ASN A 1 135 ? 5.551 -2.247 16.480 1.00 77.56 135 ASN A CA 1
ATOM 1019 C C . ASN A 1 135 ? 5.615 -3.678 15.904 1.00 77.56 135 ASN A C 1
ATOM 1021 O O . ASN A 1 135 ? 6.489 -3.952 15.087 1.00 77.56 135 ASN A O 1
ATOM 1025 N N . SER A 1 136 ? 4.720 -4.597 16.303 1.00 73.06 136 SER A N 1
ATOM 1026 C CA . SER A 1 136 ? 4.771 -6.011 15.864 1.00 73.06 136 SER A CA 1
ATOM 1027 C C . SER A 1 136 ? 3.476 -6.802 16.126 1.00 73.06 136 SER A C 1
ATOM 1029 O O . SER A 1 136 ? 3.497 -7.904 16.672 1.00 73.06 136 SER A O 1
ATOM 1031 N N . GLY A 1 137 ? 2.334 -6.217 15.767 1.00 84.81 137 GLY A N 1
ATOM 1032 C CA . GLY A 1 137 ? 1.008 -6.818 15.938 1.00 84.81 137 GLY A CA 1
ATOM 1033 C C . GLY A 1 137 ? 0.632 -7.894 14.926 1.00 84.81 137 GLY A C 1
ATOM 1034 O O . GLY A 1 137 ? 1.022 -7.794 13.764 1.00 84.81 137 GLY A O 1
ATOM 1035 N N . GLN A 1 138 ? -0.212 -8.854 15.330 1.00 91.00 138 GLN A N 1
ATOM 1036 C CA . GLN A 1 138 ? -0.951 -9.678 14.366 1.00 91.00 138 GLN A CA 1
ATOM 1037 C C . GLN A 1 138 ? -1.784 -8.761 13.465 1.00 91.00 138 GLN A C 1
ATOM 1039 O O . GLN A 1 138 ? -2.409 -7.810 13.944 1.00 91.00 138 GLN A O 1
ATOM 1044 N N . ILE A 1 139 ? -1.787 -9.068 12.168 1.00 93.69 139 ILE A N 1
ATOM 1045 C CA . ILE A 1 139 ? -2.598 -8.363 11.184 1.00 93.69 139 ILE A CA 1
ATOM 1046 C C . ILE A 1 139 ? -3.810 -9.221 10.843 1.00 93.69 139 ILE A C 1
ATOM 1048 O O . ILE A 1 139 ? -3.681 -10.386 10.459 1.00 93.69 139 ILE A O 1
ATOM 1052 N N . LEU A 1 140 ? -4.989 -8.632 11.005 1.00 93.75 140 LEU A N 1
ATOM 1053 C CA . LEU A 1 140 ? -6.261 -9.232 10.631 1.00 93.75 140 LEU A CA 1
ATOM 1054 C C . LEU A 1 140 ? -6.894 -8.396 9.526 1.00 93.75 140 LEU A C 1
ATOM 1056 O O . LEU A 1 140 ? -6.954 -7.172 9.623 1.00 93.75 140 LEU A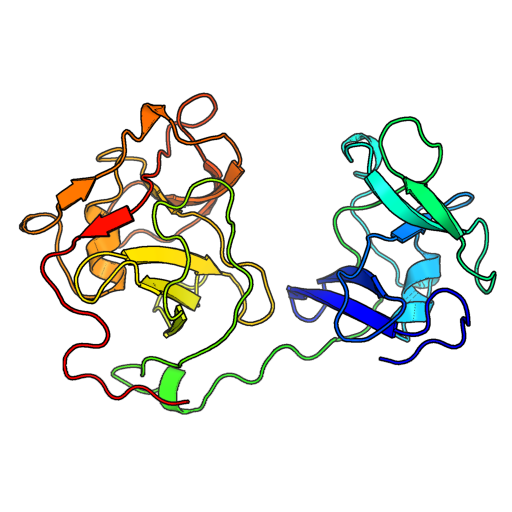 O 1
ATOM 1060 N N . VAL A 1 141 ? -7.371 -9.062 8.482 1.00 94.50 141 VAL A N 1
ATOM 1061 C CA . VAL A 1 141 ? -7.994 -8.430 7.321 1.00 94.50 141 VAL A CA 1
ATOM 1062 C C . VAL A 1 141 ? -9.447 -8.864 7.226 1.00 94.50 141 VAL A C 1
ATOM 1064 O O . VAL A 1 141 ? -9.770 -10.029 7.455 1.00 94.50 141 VAL A O 1
ATOM 1067 N N . ARG A 1 142 ? -10.332 -7.936 6.872 1.00 92.12 142 ARG A N 1
ATOM 1068 C CA . ARG A 1 142 ? -11.735 -8.225 6.557 1.00 92.12 142 ARG A CA 1
ATOM 1069 C C . ARG A 1 142 ? -12.216 -7.391 5.383 1.00 92.12 142 ARG A C 1
ATOM 1071 O O . ARG A 1 142 ? -11.626 -6.362 5.046 1.00 92.12 142 ARG A O 1
ATOM 1078 N N . LYS A 1 143 ? -13.339 -7.812 4.813 1.00 91.56 143 LYS A N 1
ATOM 1079 C CA . LYS A 1 143 ? -14.066 -7.035 3.813 1.00 91.56 143 LYS A CA 1
ATOM 1080 C C . LYS A 1 143 ? -14.880 -5.926 4.479 1.00 91.56 143 LYS A C 1
ATOM 1082 O O . LYS A 1 143 ? -15.380 -6.078 5.598 1.00 91.56 143 LYS A O 1
ATOM 1087 N N . THR A 1 144 ? -14.996 -4.805 3.787 1.00 91.31 144 THR A N 1
ATOM 1088 C CA . THR A 1 144 ? -15.869 -3.689 4.149 1.00 91.31 144 THR A CA 1
ATOM 1089 C C . THR A 1 144 ? -17.012 -3.576 3.139 1.00 91.31 144 THR A C 1
ATOM 1091 O O . THR A 1 144 ? -16.986 -4.195 2.075 1.00 91.31 144 THR A O 1
ATOM 1094 N N . ASN A 1 145 ? -18.005 -2.744 3.450 1.00 89.62 145 ASN A N 1
ATOM 1095 C CA . ASN A 1 145 ? -19.079 -2.407 2.511 1.00 89.62 145 ASN A CA 1
ATOM 1096 C C . ASN A 1 145 ? -18.731 -1.193 1.622 1.00 89.62 145 ASN A C 1
ATOM 1098 O O . ASN A 1 145 ? -19.578 -0.714 0.871 1.00 89.62 145 ASN A O 1
ATOM 1102 N N . TYR A 1 146 ? -17.499 -0.680 1.704 1.00 91.56 146 TYR A N 1
ATOM 1103 C CA . TYR A 1 146 ? -17.057 0.517 0.995 1.00 91.56 146 TYR A CA 1
ATOM 1104 C C . TYR A 1 146 ? -16.464 0.163 -0.373 1.00 91.56 146 TYR A C 1
ATOM 1106 O O . TYR A 1 146 ? -15.439 -0.501 -0.466 1.00 91.56 146 TYR A O 1
ATOM 1114 N N . THR A 1 147 ? -17.063 0.664 -1.456 1.00 87.19 147 THR A N 1
ATOM 1115 C CA . THR A 1 147 ? -16.611 0.400 -2.840 1.00 87.19 147 THR A CA 1
ATOM 1116 C C . THR A 1 147 ? -15.159 0.799 -3.139 1.00 87.19 147 THR A C 1
ATOM 1118 O O . THR A 1 147 ? -14.465 0.051 -3.818 1.00 87.19 147 THR A O 1
ATOM 1121 N N . PHE A 1 148 ? -14.688 1.963 -2.671 1.00 84.69 148 PHE A N 1
ATOM 1122 C CA . PHE A 1 148 ? -13.324 2.447 -2.952 1.00 84.69 148 PHE A CA 1
ATOM 1123 C C . PHE A 1 148 ? -12.277 1.950 -1.946 1.00 84.69 148 PHE A C 1
ATOM 1125 O O . PHE A 1 148 ? -11.083 2.026 -2.225 1.00 84.69 148 PHE A O 1
ATOM 1132 N N . ALA A 1 149 ? -12.719 1.410 -0.809 1.00 89.12 149 ALA A N 1
ATOM 1133 C CA . ALA A 1 149 ? -11.872 0.870 0.251 1.00 89.12 149 ALA A CA 1
ATOM 1134 C C . ALA A 1 149 ? -12.402 -0.496 0.752 1.00 89.12 149 ALA A C 1
ATOM 1136 O O . ALA A 1 149 ? -12.744 -0.638 1.930 1.00 89.12 149 ALA A O 1
ATOM 1137 N N . PRO A 1 150 ? -12.523 -1.499 -0.140 1.00 92.00 150 PRO A N 1
ATOM 1138 C CA . PRO A 1 150 ? -13.199 -2.766 0.136 1.00 92.00 150 PRO A CA 1
ATOM 1139 C C . PRO A 1 150 ? -12.496 -3.645 1.173 1.00 92.00 150 PRO A C 1
ATOM 1141 O O . PRO A 1 150 ? -13.120 -4.570 1.689 1.00 92.00 150 PRO A O 1
ATOM 1144 N N . PHE A 1 151 ? -11.226 -3.383 1.496 1.00 94.25 151 PHE A N 1
ATOM 1145 C CA . PHE A 1 151 ? -10.468 -4.175 2.462 1.00 94.25 151 PHE A CA 1
ATOM 1146 C C . PHE A 1 151 ? -9.980 -3.317 3.624 1.00 94.25 151 PHE A C 1
ATOM 1148 O O . PHE A 1 151 ? -9.348 -2.281 3.425 1.00 94.25 151 PHE A O 1
ATOM 1155 N N . LEU A 1 152 ? -10.237 -3.798 4.839 1.00 95.75 152 LEU A N 1
ATOM 1156 C CA . LEU A 1 152 ? -9.743 -3.239 6.093 1.00 95.75 152 LEU A CA 1
ATOM 1157 C C . LEU A 1 152 ? -8.685 -4.173 6.665 1.00 95.75 152 LEU A C 1
ATOM 1159 O O . LEU A 1 152 ? -8.971 -5.351 6.877 1.00 95.75 152 LEU A O 1
ATOM 1163 N N . ALA A 1 153 ? -7.509 -3.635 6.970 1.00 95.69 153 ALA A N 1
ATOM 1164 C CA . ALA A 1 153 ? -6.515 -4.297 7.801 1.00 95.69 153 ALA A CA 1
ATOM 1165 C C . ALA A 1 153 ? -6.465 -3.649 9.186 1.00 95.69 153 ALA A C 1
ATOM 1167 O O . ALA A 1 153 ? -6.531 -2.427 9.334 1.00 95.69 153 ALA A O 1
ATOM 1168 N N . VAL A 1 154 ? -6.308 -4.494 10.197 1.00 95.12 154 VAL A N 1
ATOM 1169 C CA . VAL A 1 154 ? -6.132 -4.112 11.594 1.00 95.12 154 VAL A CA 1
ATOM 1170 C C . VAL A 1 154 ? -4.799 -4.662 12.067 1.00 95.12 154 VAL A C 1
ATOM 1172 O O . VAL A 1 154 ? -4.613 -5.876 12.101 1.00 95.12 154 VAL A O 1
ATOM 1175 N N . GLN A 1 155 ? -3.886 -3.776 12.459 1.00 94.81 155 GLN A N 1
ATOM 1176 C CA . GLN A 1 155 ? -2.649 -4.148 13.139 1.00 94.81 155 GLN A CA 1
ATOM 1177 C C . GLN A 1 155 ? -2.857 -4.031 14.651 1.00 94.81 155 GLN A C 1
ATOM 1179 O O . GLN A 1 155 ? -3.020 -2.927 15.173 1.00 94.81 155 GLN A O 1
ATOM 1184 N N . LEU A 1 156 ? -2.859 -5.159 15.361 1.00 93.12 156 LEU A N 1
ATOM 1185 C CA . LEU A 1 156 ? -3.105 -5.188 16.805 1.00 93.12 156 LEU A CA 1
ATOM 1186 C C . LEU A 1 156 ? -1.878 -4.705 17.597 1.00 93.12 156 LEU A C 1
ATOM 1188 O O . LEU A 1 156 ? -0.852 -5.371 17.613 1.00 93.12 156 LEU A O 1
ATOM 1192 N N . CYS A 1 157 ? -1.971 -3.592 18.327 1.00 92.25 157 CYS A N 1
ATOM 1193 C CA . CYS A 1 157 ? -1.005 -3.301 19.398 1.00 92.25 157 CYS A CA 1
ATOM 1194 C C . CYS A 1 157 ? -1.245 -4.253 20.587 1.00 92.25 157 CYS A C 1
ATOM 1196 O O . CYS A 1 157 ? -0.311 -4.721 21.234 1.00 92.25 157 CYS A O 1
ATOM 1198 N N . ASN A 1 158 ? -2.522 -4.511 20.874 1.00 90.50 158 ASN A N 1
ATOM 1199 C CA . ASN A 1 158 ? -3.060 -5.557 21.739 1.00 90.50 158 ASN A CA 1
ATOM 1200 C C . ASN A 1 158 ? -4.527 -5.805 21.320 1.00 90.50 158 ASN A C 1
ATOM 1202 O O . ASN A 1 158 ? -4.948 -5.350 20.259 1.00 90.50 158 ASN A O 1
ATOM 1206 N N . SER A 1 159 ? -5.319 -6.517 22.123 1.00 87.44 159 SER A N 1
ATOM 1207 C CA . SER A 1 159 ? -6.698 -6.861 21.753 1.00 87.44 159 SER A CA 1
ATOM 1208 C C . SER A 1 159 ? -7.646 -5.665 21.611 1.00 87.44 159 SER A C 1
ATOM 1210 O O . SER A 1 159 ? -8.582 -5.759 20.828 1.00 87.44 159 SER A O 1
ATOM 1212 N N . THR A 1 160 ? -7.445 -4.565 22.344 1.00 90.50 160 THR A N 1
ATOM 1213 C CA . THR A 1 160 ? -8.344 -3.387 22.353 1.00 90.50 160 THR A CA 1
ATOM 1214 C C . THR A 1 160 ? -7.718 -2.134 21.749 1.00 90.50 160 THR A C 1
ATOM 1216 O O . THR A 1 160 ? -8.402 -1.129 21.572 1.00 90.50 160 THR A O 1
ATOM 1219 N N . ARG A 1 161 ? -6.418 -2.184 21.452 1.00 92.12 161 ARG A N 1
ATOM 1220 C CA . ARG A 1 161 ? -5.650 -1.105 20.841 1.00 92.12 161 ARG A CA 1
ATOM 1221 C C . ARG A 1 161 ? -5.083 -1.578 19.522 1.00 92.12 161 ARG A C 1
ATOM 1223 O O . ARG A 1 161 ? -4.350 -2.565 19.480 1.00 92.12 161 ARG A O 1
ATOM 1230 N N . TYR A 1 162 ? -5.357 -0.846 18.459 1.00 93.56 162 TYR A N 1
ATOM 1231 C CA . TYR A 1 162 ? -4.951 -1.249 17.122 1.00 93.56 162 TYR A CA 1
ATOM 1232 C C . TYR A 1 162 ? -4.853 -0.062 16.177 1.00 93.56 162 TYR A C 1
ATOM 1234 O O . TYR A 1 162 ? -5.362 1.024 16.442 1.00 93.56 162 TYR A O 1
ATOM 1242 N N . LYS A 1 163 ? -4.193 -0.279 15.045 1.00 94.25 163 LYS A N 1
ATOM 1243 C CA . LYS A 1 163 ? -4.126 0.675 13.945 1.00 94.25 163 LYS A CA 1
ATOM 1244 C C . LYS A 1 163 ? -4.928 0.142 12.761 1.00 94.25 163 LYS A C 1
ATOM 1246 O O . LYS A 1 163 ? -4.810 -1.032 12.409 1.00 94.25 163 LYS A O 1
ATOM 1251 N N . LEU A 1 164 ? -5.759 1.007 12.185 1.00 95.19 164 LEU A N 1
ATOM 1252 C CA . LEU A 1 164 ? -6.616 0.698 11.043 1.00 95.19 164 LEU A CA 1
ATOM 1253 C C . LEU A 1 164 ? -5.968 1.185 9.748 1.00 95.19 164 LEU A C 1
ATOM 1255 O O . LEU A 1 164 ? -5.415 2.287 9.704 1.00 95.19 164 LEU A O 1
ATOM 1259 N N . PHE A 1 165 ? -6.088 0.375 8.702 1.00 96.62 165 PHE A N 1
ATOM 1260 C CA . PHE A 1 165 ? -5.619 0.688 7.360 1.00 96.62 165 PHE A CA 1
ATOM 1261 C C . PHE A 1 165 ? -6.631 0.210 6.322 1.00 96.62 165 PHE A C 1
ATOM 1263 O O . PHE A 1 165 ? -7.285 -0.815 6.515 1.00 96.62 165 PHE A O 1
ATOM 1270 N N . LEU A 1 166 ? -6.723 0.910 5.198 1.00 97.12 166 LEU A N 1
ATOM 1271 C CA . LEU A 1 166 ? -7.617 0.544 4.100 1.00 97.12 166 LEU A CA 1
ATOM 1272 C C . LEU A 1 166 ? -6.829 0.226 2.836 1.00 97.12 166 LEU A C 1
ATOM 1274 O O . LEU A 1 166 ? -5.733 0.744 2.624 1.00 97.12 166 LEU A O 1
ATOM 1278 N N . SER A 1 167 ? -7.399 -0.617 1.982 1.00 94.25 167 SER A N 1
ATOM 1279 C CA . SER A 1 167 ? -6.852 -0.870 0.655 1.00 94.25 167 SER A CA 1
ATOM 1280 C C . SER A 1 167 ? -7.932 -1.124 -0.389 1.00 94.25 167 SER A C 1
ATOM 1282 O O . SER A 1 167 ? -9.027 -1.606 -0.086 1.00 94.25 167 SER A O 1
ATOM 1284 N N . SER A 1 168 ? -7.592 -0.821 -1.643 1.00 90.25 168 SER A N 1
ATOM 1285 C CA . SER A 1 168 ? -8.394 -1.152 -2.821 1.00 90.25 168 SER A CA 1
ATOM 1286 C C . SER A 1 168 ? -8.304 -2.636 -3.194 1.00 90.25 168 SER A C 1
ATOM 1288 O O . SER A 1 168 ? -9.192 -3.144 -3.878 1.00 90.25 168 SER A O 1
ATOM 1290 N N . SER A 1 169 ? -7.255 -3.347 -2.756 1.00 87.12 169 SER A N 1
ATOM 1291 C CA . SER A 1 169 ? -7.072 -4.778 -3.023 1.00 87.12 169 SER A CA 1
ATOM 1292 C C . SER A 1 169 ? -6.255 -5.485 -1.933 1.00 87.12 169 SER A C 1
ATOM 1294 O O . SER A 1 169 ? -5.426 -4.866 -1.275 1.00 87.12 169 SER A O 1
ATOM 1296 N N . LEU A 1 170 ? -6.425 -6.805 -1.782 1.00 86.94 170 LEU A N 1
ATOM 1297 C CA . LEU A 1 170 ? -5.626 -7.622 -0.850 1.00 86.94 170 LEU A CA 1
ATOM 1298 C C . LEU A 1 170 ? -4.126 -7.670 -1.191 1.00 86.94 170 LEU A C 1
ATOM 1300 O O . LEU A 1 170 ? -3.314 -7.968 -0.321 1.00 86.94 170 LEU A O 1
ATOM 1304 N N . GLY A 1 171 ? -3.761 -7.434 -2.456 1.00 81.56 171 GLY A N 1
ATOM 1305 C CA . GLY A 1 171 ? -2.373 -7.481 -2.938 1.00 81.56 171 GLY A CA 1
ATOM 1306 C C . GLY A 1 171 ? -1.676 -6.120 -2.967 1.00 81.56 171 GLY A C 1
ATOM 1307 O O . GLY A 1 171 ? -0.523 -6.031 -3.389 1.00 81.56 171 GLY A O 1
ATOM 1308 N N . SER A 1 172 ? -2.385 -5.066 -2.571 1.00 84.19 172 SER A N 1
ATOM 1309 C CA . SER A 1 172 ? -1.877 -3.702 -2.485 1.00 84.19 172 SER A CA 1
ATOM 1310 C C . SER A 1 172 ? -1.381 -3.406 -1.073 1.00 84.19 172 SER A C 1
ATOM 1312 O O . SER A 1 172 ? -1.744 -4.083 -0.110 1.00 84.19 172 SER A O 1
ATOM 1314 N N . GLN A 1 173 ? -0.576 -2.353 -0.932 1.00 89.50 173 GLN A N 1
ATOM 1315 C CA . GLN A 1 173 ? -0.297 -1.803 0.390 1.00 89.50 173 GLN A CA 1
ATOM 1316 C C . GLN A 1 173 ? -1.600 -1.282 1.018 1.00 89.50 173 GLN A C 1
ATOM 1318 O O . GLN A 1 173 ? -2.454 -0.700 0.342 1.00 89.50 173 GLN A O 1
ATOM 1323 N N . PHE A 1 174 ? -1.767 -1.522 2.313 1.00 94.56 174 PHE A N 1
ATOM 1324 C CA . PHE A 1 174 ? -2.844 -0.963 3.114 1.00 94.56 174 PHE A CA 1
ATOM 1325 C C . PHE A 1 174 ? -2.382 0.368 3.699 1.00 94.56 174 PHE A C 1
ATOM 1327 O O . PHE A 1 174 ? -1.387 0.436 4.422 1.00 94.56 174 PHE A O 1
ATOM 1334 N N . MET A 1 175 ? -3.107 1.426 3.362 1.00 96.00 175 MET A N 1
ATOM 1335 C CA . MET A 1 175 ? -2.707 2.808 3.594 1.00 96.00 175 MET A CA 1
ATOM 1336 C C . MET A 1 175 ? -3.378 3.381 4.841 1.00 96.00 175 MET A C 1
ATOM 1338 O O . MET A 1 175 ? -4.450 2.930 5.256 1.00 96.00 175 MET A O 1
ATOM 1342 N N . ASN A 1 176 ? -2.742 4.397 5.429 1.00 95.81 176 ASN A N 1
ATOM 1343 C CA . ASN A 1 176 ? -3.300 5.157 6.545 1.00 95.81 176 ASN A CA 1
ATOM 1344 C C . ASN A 1 176 ? -4.654 5.797 6.186 1.00 95.81 176 ASN A C 1
ATOM 1346 O O . ASN A 1 176 ? -4.941 6.064 5.016 1.00 95.81 176 ASN A O 1
ATOM 1350 N N . ILE A 1 177 ? -5.474 6.043 7.214 1.00 96.00 177 ILE A N 1
ATOM 1351 C CA . ILE A 1 177 ? -6.820 6.613 7.083 1.00 96.00 177 ILE A CA 1
ATOM 1352 C C . ILE A 1 177 ? -6.868 7.973 7.787 1.00 96.00 177 ILE A C 1
ATOM 1354 O O . ILE A 1 177 ? -6.705 8.036 9.006 1.00 96.00 177 ILE A O 1
ATOM 1358 N N . GLY A 1 178 ? -7.068 9.044 7.022 1.00 95.19 178 GLY A N 1
ATOM 1359 C CA . GLY A 1 178 ? -7.242 10.410 7.501 1.00 95.19 178 GLY A CA 1
ATOM 1360 C C . GLY A 1 178 ? -8.700 10.744 7.808 1.00 95.19 178 GLY A C 1
ATOM 1361 O O . GLY A 1 178 ? -9.599 10.429 7.032 1.00 95.19 178 GLY A O 1
ATOM 1362 N N . ASP A 1 179 ? -8.913 11.425 8.923 1.00 93.38 179 ASP A N 1
ATOM 1363 C CA . ASP A 1 179 ? -10.202 11.919 9.389 1.00 93.38 179 ASP A CA 1
ATOM 1364 C C . ASP A 1 179 ? -10.254 13.447 9.277 1.00 93.38 179 ASP A C 1
ATOM 1366 O O . ASP A 1 179 ? -9.355 14.154 9.750 1.00 93.38 179 ASP A O 1
ATOM 1370 N N . GLY A 1 180 ? -11.294 13.941 8.606 1.00 90.62 180 GLY A N 1
ATOM 1371 C CA . GLY A 1 180 ? -11.548 15.365 8.417 1.00 90.62 180 GLY A CA 1
ATOM 1372 C C . GLY A 1 180 ? -12.338 16.016 9.555 1.00 90.62 180 GLY A C 1
ATOM 1373 O O . GLY A 1 180 ? -12.045 17.162 9.893 1.00 90.62 180 GLY A O 1
ATOM 1374 N N . SER A 1 181 ? -13.310 15.321 10.164 1.00 84.62 181 SER A N 1
ATOM 1375 C CA . SER A 1 181 ? -14.132 15.880 11.254 1.00 84.62 181 SER A CA 1
ATOM 1376 C C . SER A 1 181 ? -13.890 15.112 12.545 1.00 84.62 181 SER A C 1
ATOM 1378 O O . SER A 1 181 ? -14.434 14.037 12.751 1.00 84.62 181 SER A O 1
ATOM 1380 N N . GLY A 1 182 ? -13.129 15.718 13.453 1.00 78.06 182 GLY A N 1
ATOM 1381 C CA . GLY A 1 182 ? -12.657 15.062 14.680 1.00 78.06 182 GLY A CA 1
ATOM 1382 C C . GLY A 1 182 ? -11.132 15.013 14.728 1.00 78.06 182 GLY A C 1
ATOM 1383 O O . GLY A 1 182 ? -10.542 15.163 15.796 1.00 78.06 182 GLY A O 1
ATOM 1384 N N . PHE A 1 183 ? -10.495 14.967 13.550 1.00 78.50 183 PHE A N 1
ATOM 1385 C CA . PHE A 1 183 ? -9.045 15.017 13.319 1.00 78.50 183 PHE A CA 1
ATOM 1386 C C . PHE A 1 183 ? -8.251 13.859 13.934 1.00 78.50 183 PHE A C 1
ATOM 1388 O O . PHE A 1 183 ? -7.013 13.901 13.948 1.00 78.50 183 PHE A O 1
ATOM 1395 N N . LYS A 1 184 ? -8.920 12.859 14.505 1.00 82.12 184 LYS A N 1
ATOM 1396 C CA . LYS A 1 184 ? -8.257 11.760 15.214 1.00 82.12 184 LYS A CA 1
ATOM 1397 C C . LYS A 1 184 ? -8.789 10.386 14.820 1.00 82.12 184 LYS A C 1
ATOM 1399 O O . LYS A 1 184 ? -8.125 9.392 15.132 1.00 82.12 184 LYS A O 1
ATOM 1404 N N . GLY A 1 185 ? -9.883 10.336 14.059 1.00 87.12 185 GLY A N 1
ATOM 1405 C CA . GLY A 1 185 ? -10.448 9.120 13.492 1.00 87.12 185 GLY A CA 1
ATOM 1406 C C . GLY A 1 185 ? -11.356 8.359 14.443 1.00 87.12 185 GLY A C 1
ATOM 1407 O O . GLY A 1 185 ? -11.513 7.155 14.267 1.00 87.12 185 GLY A O 1
ATOM 1408 N N . GLU A 1 186 ? -11.936 9.005 15.457 1.00 90.00 186 GLU A N 1
ATOM 1409 C CA . GLU A 1 186 ? -12.907 8.366 16.352 1.00 90.00 186 GLU A CA 1
ATOM 1410 C C . GLU A 1 186 ? -14.080 7.739 15.579 1.00 90.00 186 GLU A C 1
ATOM 1412 O O . GLU A 1 186 ? -14.589 6.684 15.959 1.00 90.00 186 GLU A O 1
ATOM 1417 N N . ASP A 1 187 ? -14.482 8.354 14.468 1.00 89.50 187 ASP A N 1
ATOM 1418 C CA . ASP A 1 187 ? -15.525 7.869 13.561 1.00 89.50 187 ASP A CA 1
ATOM 1419 C C . ASP A 1 187 ? -15.129 6.575 12.830 1.00 89.50 187 ASP A C 1
ATOM 1421 O O . ASP A 1 187 ? -15.983 5.743 12.528 1.00 89.50 187 ASP A O 1
ATOM 1425 N N . HIS A 1 188 ? -13.834 6.335 12.605 1.00 93.12 188 HIS A N 1
ATOM 1426 C CA . HIS A 1 188 ? -13.335 5.102 11.993 1.00 93.12 188 HIS A CA 1
ATOM 1427 C C . HIS A 1 188 ? -13.583 3.865 12.863 1.00 93.12 188 HIS A C 1
ATOM 1429 O O . HIS A 1 188 ? -13.448 2.737 12.382 1.00 93.12 188 HIS A O 1
ATOM 1435 N N . CYS A 1 189 ? -13.982 4.037 14.126 1.00 92.94 189 CYS A N 1
ATOM 1436 C CA . CYS A 1 189 ? -14.377 2.928 14.981 1.00 92.94 189 CYS A CA 1
ATOM 1437 C C . CYS A 1 189 ? -15.557 2.115 14.430 1.00 92.94 189 CYS A C 1
ATOM 1439 O O . CYS A 1 189 ? -15.643 0.921 14.724 1.00 92.94 189 CYS A O 1
ATOM 1441 N N . GLU A 1 190 ? -16.400 2.683 13.562 1.00 92.12 190 GLU A N 1
ATOM 1442 C CA . GLU A 1 190 ? -17.455 1.921 12.879 1.00 92.12 190 GLU A CA 1
ATOM 1443 C C . GLU A 1 190 ? -16.895 0.762 12.030 1.00 92.12 190 GLU A C 1
ATOM 1445 O O . GLU A 1 190 ? -17.528 -0.286 11.899 1.00 92.12 190 GLU A O 1
ATOM 1450 N N . LEU A 1 191 ? -15.670 0.909 11.496 1.00 93.00 191 LEU A N 1
ATOM 1451 C CA . LEU A 1 191 ? -15.046 -0.060 10.583 1.00 93.00 191 LEU A CA 1
ATOM 1452 C C . LEU A 1 191 ? -14.839 -1.419 11.253 1.00 93.00 191 LEU A C 1
ATOM 1454 O O . LEU A 1 191 ? -14.801 -2.463 10.600 1.00 93.00 191 LEU A O 1
ATOM 1458 N N . VAL A 1 192 ? -14.724 -1.397 12.576 1.00 92.19 192 VAL A N 1
ATOM 1459 C CA . VAL A 1 192 ? -14.511 -2.563 13.423 1.00 92.19 192 VAL A CA 1
ATOM 1460 C C . VAL A 1 192 ? -15.747 -2.916 14.255 1.00 92.19 192 VAL A C 1
ATOM 1462 O O . VAL A 1 192 ? -15.730 -3.935 14.933 1.00 92.19 192 VAL A O 1
ATOM 1465 N N . GLY A 1 193 ? -16.841 -2.152 14.136 1.00 89.19 193 GLY A N 1
ATOM 1466 C CA . GLY A 1 193 ? -18.088 -2.347 14.888 1.00 89.19 193 GLY A CA 1
ATOM 1467 C C . GLY A 1 193 ? -18.144 -1.612 16.234 1.00 89.19 193 GLY A C 1
ATOM 1468 O O . GLY A 1 193 ? -18.979 -1.943 17.071 1.00 89.19 193 GLY A O 1
ATOM 1469 N N . GLY A 1 194 ? -17.243 -0.654 16.462 1.00 89.19 194 GLY A N 1
ATOM 1470 C CA . GLY A 1 194 ? -17.267 0.251 17.610 1.00 89.19 194 GLY A CA 1
ATOM 1471 C C . GLY A 1 194 ? -18.079 1.519 17.330 1.00 89.19 194 GLY A C 1
ATOM 1472 O O . GLY A 1 194 ? -18.805 1.605 16.345 1.00 89.19 194 GLY A O 1
ATOM 1473 N N . SER A 1 195 ? -17.935 2.526 18.193 1.00 87.69 195 SER A N 1
ATOM 1474 C CA . SER A 1 195 ? -18.621 3.820 18.056 1.00 87.69 195 SER A CA 1
ATOM 1475 C C . SER A 1 195 ? -17.745 4.967 18.550 1.00 87.69 195 SER A C 1
ATOM 1477 O O . SER A 1 195 ? -16.935 4.752 19.455 1.00 87.69 195 SER A O 1
ATOM 1479 N N . VAL A 1 196 ? -18.001 6.182 18.058 1.00 86.12 196 VAL A N 1
ATOM 1480 C CA . VAL A 1 196 ? -17.317 7.422 18.477 1.00 86.12 196 VAL A CA 1
ATOM 1481 C C . VAL A 1 196 ? -17.330 7.620 19.999 1.00 86.12 196 VAL A C 1
ATOM 1483 O O . VAL A 1 196 ? -16.334 8.041 20.574 1.00 86.12 196 VAL A O 1
ATOM 1486 N N . LEU A 1 197 ? -18.428 7.271 20.682 1.00 86.25 197 LEU A N 1
ATOM 1487 C CA . LEU A 1 197 ? -18.586 7.476 22.132 1.00 86.25 197 LEU A CA 1
ATOM 1488 C C . LEU A 1 197 ? -17.566 6.706 22.984 1.00 86.25 197 LEU A C 1
ATOM 1490 O O . LEU A 1 197 ? -17.231 7.141 24.082 1.00 86.25 197 LEU A O 1
ATOM 1494 N N . ASN A 1 198 ? -17.090 5.569 22.476 1.00 84.06 198 ASN A N 1
ATOM 1495 C CA . ASN A 1 198 ? -16.130 4.704 23.162 1.00 84.06 198 ASN A CA 1
ATOM 1496 C C . ASN A 1 198 ? -14.714 4.859 22.598 1.00 84.06 198 ASN A C 1
ATOM 1498 O O . ASN A 1 198 ? -13.814 4.115 22.991 1.00 84.06 198 ASN A O 1
ATOM 1502 N N . ALA A 1 199 ? -14.530 5.773 21.643 1.00 85.88 199 ALA A N 1
ATOM 1503 C CA . ALA A 1 199 ? -13.255 5.979 20.998 1.00 85.88 199 ALA A CA 1
ATOM 1504 C C . ALA A 1 199 ? -12.302 6.709 21.948 1.00 85.88 199 ALA A C 1
ATOM 1506 O O . ALA A 1 199 ? -12.566 7.813 22.421 1.00 85.88 199 ALA A O 1
ATOM 1507 N N . ASN A 1 200 ? -11.158 6.087 22.191 1.00 85.38 200 ASN A N 1
ATOM 1508 C CA . ASN A 1 200 ? -10.001 6.715 22.788 1.00 85.38 200 ASN A CA 1
ATOM 1509 C C . ASN A 1 200 ? -8.855 6.642 21.782 1.00 85.38 200 ASN A C 1
ATOM 1511 O O . ASN A 1 200 ? -8.283 5.586 21.507 1.00 85.38 200 ASN A O 1
ATOM 1515 N N . THR A 1 201 ? -8.533 7.780 21.187 1.00 75.31 201 THR A N 1
ATOM 1516 C CA . THR A 1 201 ? -7.396 7.899 20.279 1.00 75.31 201 THR A CA 1
ATOM 1517 C C . THR A 1 201 ? -6.187 8.327 21.089 1.00 75.31 201 THR A C 1
ATOM 1519 O O . THR A 1 201 ? -6.244 9.351 21.776 1.00 75.31 201 THR A O 1
ATOM 1522 N N . ALA A 1 202 ? -5.075 7.607 20.979 1.00 65.12 202 ALA A N 1
ATOM 1523 C CA . ALA A 1 202 ? -3.812 8.110 21.492 1.00 65.12 202 ALA A CA 1
ATOM 1524 C C . ALA A 1 202 ? -2.761 8.167 20.383 1.00 65.12 202 ALA A C 1
ATOM 1526 O O . ALA A 1 202 ? -2.692 7.337 19.479 1.00 65.12 202 ALA A O 1
ATOM 1527 N N . GLY A 1 203 ? -2.003 9.255 20.432 1.00 64.88 203 GLY A N 1
ATOM 1528 C CA . GLY A 1 203 ? -1.263 9.785 19.300 1.00 64.88 203 GLY A CA 1
ATOM 1529 C C . GLY A 1 203 ? -1.719 11.211 19.027 1.00 64.88 203 GLY A C 1
ATOM 1530 O O . GLY A 1 203 ? -2.900 11.472 18.812 1.00 64.88 203 GLY A O 1
ATOM 1531 N N . ASP A 1 204 ? -0.774 12.140 19.077 1.00 76.12 204 ASP A N 1
ATOM 1532 C CA . ASP A 1 204 ? -1.016 13.511 18.660 1.00 76.12 204 ASP A CA 1
ATOM 1533 C C . ASP A 1 204 ? -1.100 13.527 17.131 1.00 76.12 204 ASP A C 1
ATOM 1535 O O . ASP A 1 204 ? -0.103 13.281 16.446 1.00 76.12 204 ASP A O 1
ATOM 1539 N N . SER A 1 205 ? -2.297 13.774 16.592 1.00 84.56 205 SER A N 1
ATOM 1540 C CA . SER A 1 205 ? -2.492 13.825 15.145 1.00 84.56 205 SER A CA 1
ATOM 1541 C C . SER A 1 205 ? -1.683 14.949 14.497 1.00 84.56 205 SER A C 1
ATOM 1543 O O . SER A 1 205 ? -1.412 14.868 13.300 1.00 84.56 205 SER A O 1
ATOM 1545 N N . THR A 1 206 ? -1.175 15.917 15.274 1.00 87.19 206 THR A N 1
ATOM 1546 C CA . THR A 1 206 ? -0.248 16.948 14.787 1.00 87.19 206 THR A CA 1
ATOM 1547 C C . THR A 1 206 ? 1.129 16.413 14.380 1.00 87.19 206 THR A C 1
ATOM 1549 O O . THR A 1 206 ? 1.844 17.059 13.610 1.00 87.19 206 THR A O 1
ATOM 1552 N N . LEU A 1 207 ? 1.489 15.208 14.838 1.00 89.56 207 LEU A N 1
ATOM 1553 C CA . LEU A 1 207 ? 2.726 14.517 14.466 1.00 89.56 207 LEU A CA 1
ATOM 1554 C C . LEU A 1 207 ? 2.579 13.653 13.209 1.00 89.56 207 LEU A C 1
ATOM 1556 O O . LEU A 1 207 ? 3.569 13.081 12.754 1.00 89.56 207 LEU A O 1
ATOM 1560 N N . SER A 1 208 ? 1.371 13.549 12.648 1.00 91.12 208 SER A N 1
ATOM 1561 C CA . SER A 1 208 ? 1.148 12.744 11.450 1.00 91.12 208 SER A CA 1
ATOM 1562 C C . SER A 1 208 ? 1.935 13.303 10.252 1.00 91.12 208 SER A C 1
ATOM 1564 O O . SER A 1 208 ? 1.802 14.490 9.918 1.00 91.12 208 SER A O 1
ATOM 1566 N N . PRO A 1 209 ? 2.781 12.482 9.599 1.00 93.44 209 PRO A N 1
ATOM 1567 C CA . PRO A 1 209 ? 3.510 12.897 8.414 1.00 93.44 209 PRO A CA 1
ATOM 1568 C C . PRO A 1 209 ? 2.551 13.053 7.237 1.00 93.44 209 PRO A C 1
ATOM 1570 O O . PRO A 1 209 ? 1.475 12.457 7.199 1.00 93.44 209 PRO A O 1
ATOM 1573 N N . ALA A 1 210 ? 2.967 13.841 6.252 1.00 94.25 210 ALA A N 1
ATOM 1574 C CA . ALA A 1 210 ? 2.218 13.943 5.017 1.00 94.25 210 ALA A CA 1
ATOM 1575 C C . ALA A 1 210 ? 2.475 12.722 4.135 1.00 94.25 210 ALA A C 1
ATOM 1577 O O . ALA A 1 210 ? 3.613 12.463 3.740 1.00 94.25 210 ALA A O 1
ATOM 1578 N N . VAL A 1 211 ? 1.411 11.983 3.841 1.00 94.12 211 VAL A N 1
ATOM 1579 C CA . VAL A 1 211 ? 1.446 10.751 3.048 1.00 94.12 211 VAL A CA 1
ATOM 1580 C C . VAL A 1 211 ? 0.217 10.672 2.148 1.00 94.12 211 VAL A C 1
ATOM 1582 O O . VAL A 1 211 ? -0.731 11.442 2.301 1.00 94.12 211 VAL A O 1
ATOM 1585 N N . SER A 1 212 ? 0.220 9.740 1.197 1.00 94.31 212 SER A N 1
ATOM 1586 C CA . SER A 1 212 ? -1.006 9.364 0.487 1.00 94.31 212 SER A CA 1
ATOM 1587 C C . SER A 1 212 ? -1.773 8.323 1.298 1.00 94.31 212 SER A C 1
ATOM 1589 O O . SER A 1 212 ? -1.172 7.390 1.820 1.00 94.31 212 SER A O 1
ATOM 1591 N N . GLY A 1 213 ? -3.090 8.455 1.392 1.00 95.88 213 GLY A N 1
ATOM 1592 C CA . GLY A 1 213 ? -3.931 7.507 2.110 1.00 95.88 213 GLY A CA 1
ATOM 1593 C C . GLY A 1 213 ? -5.413 7.695 1.827 1.00 95.88 213 GLY A C 1
ATOM 1594 O O . GLY A 1 213 ? -5.811 8.522 1.003 1.00 95.88 213 GLY A O 1
ATOM 1595 N N . PHE A 1 214 ? -6.233 6.895 2.503 1.00 97.06 214 PHE A N 1
ATOM 1596 C CA . PHE A 1 214 ? -7.686 7.014 2.427 1.00 97.06 214 PHE A CA 1
ATOM 1597 C C . PHE A 1 214 ? -8.170 8.110 3.366 1.00 97.06 214 PHE A C 1
ATOM 1599 O O . PHE A 1 214 ? -7.572 8.322 4.414 1.00 97.06 214 PHE A O 1
ATOM 1606 N N . TYR A 1 215 ? -9.250 8.801 3.025 1.00 96.44 215 TYR A N 1
ATOM 1607 C CA . TYR A 1 215 ? -9.838 9.797 3.914 1.00 96.44 215 TYR A CA 1
ATOM 1608 C C . TYR A 1 215 ? -11.327 10.010 3.668 1.00 96.44 215 TYR A C 1
ATOM 1610 O O . TYR A 1 215 ? -11.848 9.712 2.589 1.00 96.44 215 TYR A O 1
ATOM 1618 N N . ARG A 1 216 ? -12.002 10.568 4.673 1.00 95.62 216 ARG A N 1
ATOM 1619 C CA . ARG A 1 216 ? -13.386 11.057 4.606 1.00 95.62 216 ARG A CA 1
ATOM 1620 C C . ARG A 1 216 ? -13.624 12.120 5.681 1.00 95.62 216 ARG A C 1
ATOM 1622 O O . ARG A 1 216 ? -12.747 12.371 6.503 1.00 95.62 216 ARG A O 1
ATOM 1629 N N . ASN A 1 217 ? -14.802 12.747 5.673 1.00 93.25 217 ASN A N 1
ATOM 1630 C CA . ASN A 1 217 ? -15.145 13.756 6.678 1.00 93.25 217 ASN A CA 1
ATOM 1631 C C . ASN A 1 217 ? -15.980 13.212 7.832 1.00 93.25 217 ASN A C 1
ATOM 1633 O O . ASN A 1 217 ? -15.938 13.803 8.899 1.00 93.25 217 ASN A O 1
ATOM 1637 N N . SER A 1 218 ? -16.808 12.188 7.634 1.00 91.19 218 SER A N 1
ATOM 1638 C CA . SER A 1 218 ? -17.734 11.734 8.678 1.00 91.19 218 SER A CA 1
ATOM 1639 C C . SER A 1 218 ? -18.060 10.251 8.553 1.00 91.19 218 SER A C 1
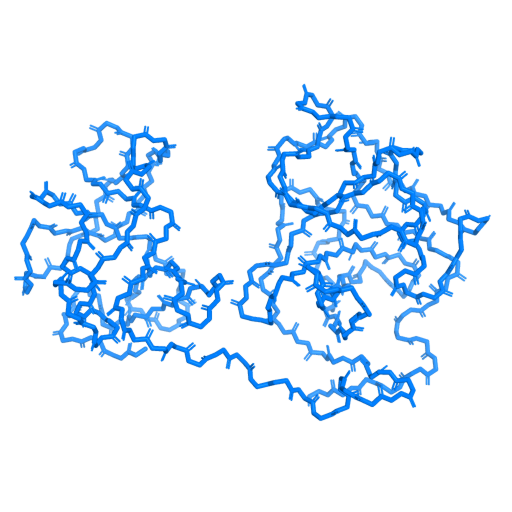ATOM 1641 O O . SER A 1 218 ? -17.937 9.672 7.469 1.00 91.19 218 SER A O 1
ATOM 1643 N N . GLU A 1 219 ? -18.554 9.683 9.653 1.00 91.06 219 GLU A N 1
ATOM 1644 C CA . GLU A 1 219 ? -19.075 8.317 9.736 1.00 91.06 219 GLU A CA 1
ATOM 1645 C C . GLU A 1 219 ? -20.065 8.010 8.595 1.00 91.06 219 GLU A C 1
ATOM 1647 O O . GLU A 1 219 ? -20.862 8.860 8.182 1.00 91.06 219 GLU A O 1
ATOM 1652 N N . GLY A 1 220 ? -19.985 6.801 8.042 1.00 90.56 220 GLY A N 1
ATOM 1653 C CA . GLY A 1 220 ? -20.818 6.313 6.943 1.00 90.56 220 GLY A CA 1
ATOM 1654 C C . GLY A 1 220 ? -20.501 6.892 5.558 1.00 90.56 220 GLY A C 1
ATOM 1655 O O . GLY A 1 220 ? -21.030 6.398 4.558 1.00 90.56 220 GLY A O 1
ATOM 1656 N N . GLN A 1 221 ? -19.640 7.910 5.444 1.00 94.31 221 GLN A N 1
ATOM 1657 C CA . GLN A 1 221 ? -19.230 8.426 4.137 1.00 94.31 221 GLN A CA 1
ATOM 1658 C C . GLN A 1 221 ? -18.281 7.466 3.423 1.00 94.31 221 GLN A C 1
ATOM 1660 O O . GLN A 1 221 ? -17.454 6.789 4.038 1.00 94.31 221 GLN A O 1
ATOM 1665 N N . GLN A 1 222 ? -18.363 7.475 2.092 1.00 94.88 222 GLN A N 1
ATOM 1666 C CA . GLN A 1 222 ? -17.410 6.772 1.252 1.00 94.88 222 GLN A CA 1
ATOM 1667 C C . GLN A 1 222 ? -16.011 7.391 1.365 1.00 94.88 222 GLN A C 1
ATOM 1669 O O . GLN A 1 222 ? -15.866 8.613 1.438 1.00 94.88 222 GLN A O 1
ATOM 1674 N N . PHE A 1 223 ? -14.984 6.545 1.318 1.00 96.00 223 PHE A N 1
ATOM 1675 C CA . PHE A 1 223 ? -13.597 6.994 1.339 1.00 96.00 223 PHE A CA 1
ATOM 1676 C C . PHE A 1 223 ? -13.139 7.510 -0.027 1.00 96.00 223 PHE A C 1
ATOM 1678 O O . PHE A 1 223 ? -13.448 6.935 -1.072 1.00 96.00 223 PHE A O 1
ATOM 1685 N N . SER A 1 224 ? -12.352 8.579 0.008 1.00 95.88 224 SER A N 1
ATOM 1686 C CA . SER A 1 224 ? -11.535 9.069 -1.104 1.00 95.88 224 SER A CA 1
ATOM 1687 C C . SER A 1 224 ? -10.065 8.717 -0.867 1.00 95.88 224 SER A C 1
ATOM 1689 O O . SER A 1 224 ? -9.698 8.321 0.237 1.00 95.88 224 SER A O 1
ATOM 1691 N N . TYR A 1 225 ? -9.222 8.852 -1.893 1.00 94.69 225 TYR A N 1
ATOM 1692 C CA . TYR A 1 225 ? -7.780 8.605 -1.801 1.00 94.69 225 TYR A CA 1
ATOM 1693 C C . TYR A 1 225 ? -6.991 9.855 -2.201 1.00 94.69 225 TYR A C 1
ATOM 1695 O O . TYR A 1 225 ? -7.303 10.479 -3.214 1.00 94.69 225 TYR A O 1
ATOM 1703 N N . GLY A 1 226 ? -5.970 10.219 -1.425 1.00 94.31 226 GLY A N 1
ATOM 1704 C CA . GLY A 1 226 ? -5.158 11.413 -1.671 1.00 94.31 226 GLY A CA 1
ATOM 1705 C C . GLY A 1 226 ? -4.286 11.795 -0.477 1.00 94.31 226 GLY A C 1
ATOM 1706 O O . GLY A 1 226 ? -3.989 10.957 0.370 1.00 94.31 226 GLY A O 1
ATOM 1707 N N . THR A 1 227 ? -3.850 13.053 -0.420 1.00 95.31 227 THR A N 1
ATOM 1708 C CA . THR A 1 227 ? -2.930 13.533 0.622 1.00 95.31 227 THR A CA 1
ATOM 1709 C C . THR A 1 227 ? -3.615 13.655 1.986 1.00 95.31 227 THR A C 1
ATOM 1711 O O . THR A 1 227 ? -4.615 14.363 2.133 1.00 95.31 227 THR A O 1
ATOM 1714 N N . ILE A 1 228 ? -3.027 13.025 3.001 1.00 95.94 228 ILE A N 1
ATOM 1715 C CA . ILE A 1 228 ? -3.424 13.088 4.414 1.00 95.94 228 ILE A CA 1
ATOM 1716 C C . ILE A 1 228 ? -2.229 13.506 5.284 1.00 95.94 228 ILE A C 1
ATOM 1718 O O . ILE A 1 228 ? -1.081 13.409 4.852 1.00 95.94 228 ILE A O 1
ATOM 1722 N N . GLY A 1 229 ? -2.493 13.957 6.510 1.00 94.44 229 GLY A N 1
ATOM 1723 C CA . GLY A 1 229 ? -1.476 14.350 7.490 1.00 94.44 229 GLY A CA 1
ATOM 1724 C C . GLY A 1 229 ? -1.476 15.842 7.822 1.00 94.44 229 GLY A C 1
ATOM 1725 O O . GLY A 1 229 ? -1.748 16.690 6.973 1.00 94.44 229 GLY A O 1
ATOM 1726 N N . TYR A 1 230 ? -1.126 16.158 9.069 1.00 92.25 230 TYR A N 1
ATOM 1727 C CA . TYR A 1 230 ? -1.386 17.452 9.715 1.00 92.25 230 TYR A CA 1
ATOM 1728 C C . TYR A 1 230 ? -0.907 18.686 8.948 1.00 92.25 230 TYR A C 1
ATOM 1730 O O . TYR A 1 230 ? -1.599 19.696 8.871 1.00 92.25 230 TYR A O 1
ATOM 1738 N N . LYS A 1 231 ? 0.307 18.641 8.391 1.00 88.44 231 LYS A N 1
ATOM 1739 C CA . LYS A 1 231 ? 0.910 19.830 7.766 1.00 88.44 231 LYS A CA 1
ATOM 1740 C C . LYS A 1 231 ? 0.402 20.118 6.353 1.00 88.44 231 LYS A C 1
ATOM 1742 O O . LYS A 1 231 ? 0.613 21.226 5.872 1.00 88.44 231 LYS A O 1
ATOM 1747 N N . GLN A 1 232 ? -0.166 19.130 5.664 1.00 90.06 232 GLN A N 1
ATOM 1748 C CA . GLN A 1 232 ? -0.440 19.208 4.219 1.00 90.06 232 GLN A CA 1
ATOM 1749 C C . GLN A 1 232 ? -1.897 18.904 3.859 1.00 90.06 232 GLN A C 1
ATOM 1751 O O . GLN A 1 232 ? -2.259 18.956 2.686 1.00 90.06 232 GLN A O 1
ATOM 1756 N N . SER A 1 233 ? -2.732 18.582 4.844 1.00 92.94 233 SER A N 1
ATOM 1757 C CA . SER A 1 233 ? -4.113 18.172 4.636 1.00 92.94 233 SER A CA 1
ATOM 1758 C C . SER A 1 233 ? -4.956 18.511 5.857 1.00 92.94 233 SER A C 1
ATOM 1760 O O . SER A 1 233 ? -4.441 18.545 6.967 1.00 92.94 233 SER A O 1
ATOM 1762 N N . THR A 1 234 ? -6.258 18.715 5.660 1.00 93.38 234 THR A N 1
ATOM 1763 C CA . THR A 1 234 ? -7.234 18.798 6.760 1.00 93.38 234 THR A CA 1
ATOM 1764 C C . THR A 1 234 ? -7.647 17.417 7.274 1.00 93.38 234 THR A C 1
ATOM 1766 O O . THR A 1 234 ? -8.385 17.329 8.248 1.00 93.38 234 THR A O 1
ATOM 1769 N N . TYR A 1 235 ? -7.201 16.345 6.610 1.00 95.56 235 TYR A N 1
ATOM 1770 C CA . TYR A 1 235 ? -7.470 14.960 6.983 1.00 95.56 235 TYR A CA 1
ATOM 1771 C C . TYR A 1 235 ? -6.300 14.426 7.807 1.00 95.56 235 TYR A C 1
ATOM 1773 O O . TYR A 1 235 ? -5.238 14.097 7.269 1.00 95.56 235 TYR A O 1
ATOM 1781 N N . HIS A 1 236 ? -6.469 14.376 9.124 1.00 93.81 236 HIS A N 1
ATOM 1782 C CA . HIS A 1 236 ? -5.408 14.007 10.062 1.00 93.81 236 HIS A CA 1
ATOM 1783 C C . HIS A 1 236 ? -5.578 12.565 10.540 1.00 93.81 236 HIS A C 1
ATOM 1785 O O . HIS A 1 236 ? -6.662 11.998 10.472 1.00 93.81 236 HIS A O 1
ATOM 1791 N N . PHE A 1 237 ? -4.510 11.952 11.042 1.00 92.88 237 PHE A N 1
ATOM 1792 C CA . PHE A 1 237 ? -4.567 10.577 11.528 1.00 92.88 237 PHE A CA 1
ATOM 1793 C C . PHE A 1 237 ? -3.674 10.374 12.749 1.00 92.88 237 PHE A C 1
ATOM 1795 O O . PHE A 1 237 ? -2.724 11.117 12.982 1.00 92.88 237 PHE A O 1
ATOM 1802 N N . THR A 1 238 ? -4.000 9.370 13.555 1.00 91.75 238 THR A N 1
ATOM 1803 C CA . THR A 1 238 ? -3.325 9.058 14.823 1.00 91.75 238 THR A CA 1
ATOM 1804 C C . THR A 1 238 ? -2.483 7.794 14.703 1.00 91.75 238 THR A C 1
ATOM 1806 O O . THR A 1 238 ? -2.583 7.054 13.723 1.00 91.75 238 THR A O 1
ATOM 1809 N N . SER A 1 239 ? -1.611 7.537 15.677 1.00 91.31 239 SER A N 1
ATOM 1810 C CA . SER A 1 239 ? -0.720 6.373 15.650 1.00 91.31 239 SER A CA 1
ATOM 1811 C C . SER A 1 239 ? -1.431 5.068 16.036 1.00 91.31 239 SER A C 1
ATOM 1813 O O . SER A 1 239 ? -0.983 4.000 15.618 1.00 91.31 239 SER A O 1
ATOM 1815 N N . PHE A 1 240 ? -2.544 5.133 16.776 1.00 91.94 240 PHE A N 1
ATOM 1816 C CA . PHE A 1 240 ? -3.447 4.011 17.054 1.00 91.94 240 PHE A CA 1
ATOM 1817 C C . PHE A 1 240 ? -4.832 4.491 17.528 1.00 91.94 240 PHE A C 1
ATOM 1819 O O . PHE A 1 240 ? -5.018 5.652 17.890 1.00 91.94 240 PHE A O 1
ATOM 1826 N N . LEU A 1 241 ? -5.791 3.565 17.566 1.00 91.62 241 LEU A N 1
ATOM 1827 C CA . LEU A 1 241 ? -7.150 3.761 18.060 1.00 91.62 241 LEU A CA 1
ATOM 1828 C C . LEU A 1 241 ? -7.517 2.687 19.093 1.00 91.62 241 LEU A C 1
ATOM 1830 O O . LEU A 1 241 ? -7.065 1.542 19.013 1.00 91.62 241 LEU A O 1
ATOM 1834 N N . GLU A 1 242 ? -8.373 3.055 20.041 1.00 93.25 242 GLU A N 1
ATOM 1835 C CA . GLU A 1 242 ? -9.074 2.143 20.944 1.00 93.25 242 GLU A CA 1
ATOM 1836 C C . GLU A 1 242 ? -10.574 2.420 20.814 1.00 93.25 242 GLU A C 1
ATOM 1838 O O . GLU A 1 242 ? -11.022 3.498 21.180 1.00 93.25 242 GLU A O 1
ATOM 1843 N N . CYS A 1 243 ? -11.369 1.485 20.288 1.00 92.62 243 CYS A N 1
ATOM 1844 C CA . CYS A 1 243 ? -12.803 1.729 20.039 1.00 92.62 243 CYS A CA 1
ATOM 1845 C C . CYS A 1 243 ? -13.737 1.125 21.095 1.00 92.62 243 CYS A C 1
ATOM 1847 O O . CYS A 1 243 ? -14.930 0.951 20.842 1.00 92.62 243 CYS A O 1
ATOM 1849 N N . GLY A 1 244 ? -13.190 0.723 22.245 1.00 90.19 244 GLY A N 1
ATOM 1850 C CA . GLY A 1 244 ? -13.941 0.037 23.300 1.00 90.19 244 GLY A CA 1
ATOM 1851 C C . GLY A 1 244 ? -14.385 -1.387 22.946 1.00 90.19 244 GLY A C 1
ATOM 1852 O O . GLY A 1 244 ? -15.221 -1.949 23.647 1.00 90.19 244 GLY A O 1
ATOM 1853 N N . ILE A 1 245 ? -13.832 -1.977 21.883 1.00 90.75 245 ILE A N 1
ATOM 1854 C CA . ILE A 1 245 ? -14.090 -3.362 21.474 1.00 90.75 245 ILE A CA 1
ATOM 1855 C C . ILE A 1 245 ? -12.776 -4.130 21.337 1.00 90.75 245 ILE A C 1
ATOM 1857 O O . ILE A 1 245 ? -11.728 -3.541 21.060 1.00 90.75 245 ILE A O 1
ATOM 1861 N N . SER A 1 246 ? -12.832 -5.449 21.520 1.00 91.00 246 SER A N 1
ATOM 1862 C CA . SER A 1 246 ? -11.703 -6.330 21.245 1.00 91.00 246 SER A CA 1
ATOM 1863 C C . SER A 1 246 ? -11.789 -6.917 19.837 1.00 91.00 246 SER A C 1
ATOM 1865 O O . SER A 1 246 ? -12.867 -7.264 19.360 1.00 91.00 246 SER A O 1
ATOM 1867 N N . ILE A 1 247 ? -10.645 -7.053 19.170 1.00 89.00 247 ILE A N 1
ATOM 1868 C CA . ILE A 1 247 ? -10.532 -7.697 17.856 1.00 89.00 247 ILE A CA 1
ATOM 1869 C C . ILE A 1 247 ? -9.648 -8.943 18.017 1.00 89.00 247 ILE A C 1
ATOM 1871 O O . ILE A 1 247 ? -8.571 -8.836 18.610 1.00 89.00 247 ILE A O 1
ATOM 1875 N N . PRO A 1 248 ? -10.079 -10.127 17.536 1.00 83.88 248 PRO A N 1
ATOM 1876 C CA . PRO A 1 248 ? -11.276 -10.398 16.720 1.00 83.88 248 PRO A CA 1
ATOM 1877 C C . PRO A 1 248 ? -12.613 -10.417 17.493 1.00 83.88 248 PRO A C 1
ATOM 1879 O O . PRO A 1 248 ? -13.671 -10.472 16.859 1.00 83.88 248 PRO A O 1
ATOM 1882 N N . GLY A 1 249 ? -12.582 -10.360 18.829 1.00 81.19 249 GLY A N 1
ATOM 1883 C CA . GLY A 1 249 ? -13.768 -10.546 19.674 1.00 81.19 249 GLY A CA 1
ATOM 1884 C C . GLY A 1 249 ? -14.268 -11.994 19.607 1.00 81.19 249 GLY A C 1
ATOM 1885 O O . GLY A 1 249 ? -13.454 -12.913 19.549 1.00 81.19 249 GLY A O 1
ATOM 1886 N N . ASP A 1 250 ? -15.588 -12.190 19.549 1.00 67.75 250 ASP A N 1
ATOM 1887 C CA . ASP A 1 250 ? -16.226 -13.512 19.383 1.00 67.75 250 ASP A CA 1
ATOM 1888 C C . ASP A 1 250 ? -16.218 -14.022 17.926 1.00 67.75 250 ASP A C 1
ATOM 1890 O O . ASP A 1 250 ? -16.739 -15.096 17.621 1.00 67.75 250 ASP A O 1
ATOM 1894 N N . ASN A 1 251 ? -15.661 -13.248 16.990 1.00 67.50 251 ASN A N 1
ATOM 1895 C CA . ASN A 1 251 ? -15.625 -13.630 15.584 1.00 67.50 251 ASN A CA 1
ATOM 1896 C C . ASN A 1 251 ? -14.550 -14.692 15.325 1.00 67.50 251 ASN A C 1
ATOM 1898 O O . ASN A 1 251 ? -13.425 -14.601 15.819 1.00 67.50 251 ASN A O 1
ATOM 1902 N N . ASN A 1 252 ? -14.863 -15.649 14.451 1.00 70.62 252 ASN A N 1
ATOM 1903 C CA . ASN A 1 252 ? -13.895 -16.644 14.000 1.00 70.62 252 ASN A CA 1
ATOM 1904 C C . ASN A 1 252 ? -12.769 -15.981 13.190 1.00 70.62 252 ASN A C 1
ATOM 1906 O O . ASN A 1 252 ? -13.030 -15.285 12.203 1.00 70.62 252 ASN A O 1
ATOM 1910 N N . VAL A 1 253 ? -11.521 -16.247 13.586 1.00 78.00 253 VAL A N 1
ATOM 1911 C CA . VAL A 1 253 ? -10.334 -15.955 12.775 1.00 78.00 253 VAL A CA 1
ATOM 1912 C C . VAL A 1 253 ? -10.049 -17.156 11.893 1.00 78.00 253 VAL A C 1
ATOM 1914 O O . VAL A 1 253 ? 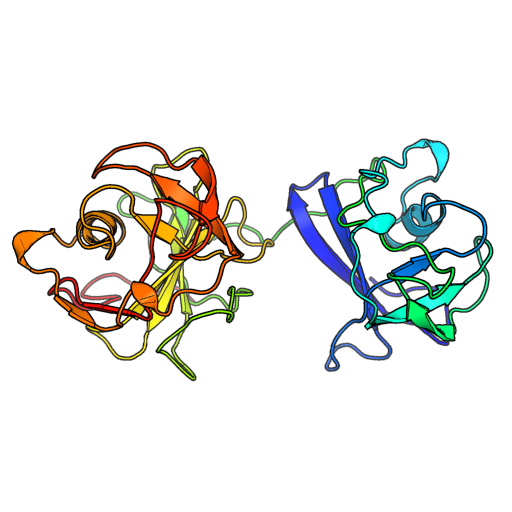-9.887 -18.273 12.383 1.00 78.00 253 VAL A O 1
ATOM 1917 N N . VAL A 1 254 ? -9.984 -16.915 10.590 1.00 78.94 254 VAL A N 1
ATOM 1918 C CA . VAL A 1 254 ? -9.537 -17.901 9.607 1.00 78.94 254 VAL A CA 1
ATOM 1919 C C . VAL A 1 254 ? -8.060 -17.629 9.297 1.00 78.94 254 VAL A C 1
ATOM 1921 O O . VAL A 1 254 ? -7.652 -16.469 9.234 1.00 78.94 254 VAL A O 1
ATOM 1924 N N . TYR A 1 255 ? -7.265 -18.689 9.150 1.00 74.81 255 TYR A N 1
ATOM 1925 C CA . TYR A 1 255 ? -5.827 -18.650 8.857 1.00 74.81 255 TYR A CA 1
ATOM 1926 C C . TYR A 1 255 ? -5.569 -19.226 7.463 1.00 74.81 255 TYR A C 1
ATOM 1928 O O . TYR A 1 255 ? -6.260 -20.210 7.115 1.00 74.81 255 TYR A O 1
#

Organism: Crassostrea virginica (NCBI:txid6565)

pLDDT: mean 90.15, std 6.0, range [64.88, 97.44]

Radius of gyration: 19.74 Å; chains: 1; bounding box: 46×38×50 Å

Sequence (255 aa):
MRTRFTSAPFVGVVLCSPTRYKIFLGANLTNTFLNVGDGDSQGDDFCELVGGLEMNAKFPGDYTNASEMTGYARNTQGEEFSILSIGGFSGWRCNSWYECGVQIPGPTEPVCMSATPSCWYAYNVSLDSSFSGCNSGQILVRKTNYTFAPFLAVQLCNSTRYKLFLSSSLGSQFMNIGDGSGFKGEDHCELVGGSVLNANTAGDSTLSPAVSGFYRNSEGQQFSYGTIGYKQSTYHFTSFLECGISIPGDNNVVY

Secondary structure (DSSP, 8-state):
-B-S-SSS-EEEEEESSSS-EEEEEESSSSSPPEEEEESSSSSSGGGGGGT--GGG-B----GGGPPPEEEEEESSTTPPPEEEEESTTSS-B--S-BB-S-----PPPPGGGGSSSPPEEE----B-TTS-S-SSPPEEEEE-S-SS--EEEEEESSSS-EEEEEESSTTSPBBPEEESSSSS-GGGGGGGT--GGG-EEES-GGGPPPEEEEEESSTTPPPEEEEESTTT-S-B--SEEE-SS-SSTTSPEE-